Protein AF-A0A3A8EA52-F1 (afdb_monomer)

Sequence (307 aa):
MQVVQNHQDRAKGTGHSPPPKDKNAVDLAILAGQRIEIQFDDMATTSLNDSSNIVCKMDAQRQYFIGYPKIFWENGYEWQHIGNNWEFGLAIGRAKDNDTSILYRSTRLGDRHTRLELINKNNHQILYTQDLLIQPFRNGCFYLPSAYSSEIESAFSLLQNNELPYRQRAAQMQAQSSFAETLDTACQWKLIRPNEYLFEGKKIRIMTDKALRPRFLCSKHYAAVAFMSRIGFTKTGYMEIMILNRETLESVGCRREFDSELNVEQRQQYQKGEFHLERIQIKERSSETQCLPVQFYFSDGTMQQGD

Organism: NCBI:txid2419603

Foldseek 3Di:
DDDDDDPPDDDDDDPDDDPPDDPPQFPLLVCFQFAEAEAEAFAWDWDQDPVRDTDIWTDRAFDAQAFDFQWHDDPQWTWHFQADDSRFGKIWTDRDDPPGQWYWYWDDPDGFKIKTFIAGPVPRDTRDIDIWGWDDDDPHIHTPPNCVRVSVVVSSVSNCPPPDPLVVVLLVLLPPDDDWDKFQDFADWDDPGFQWTDHPNIIMGGNARHFQPWTWTDDPFKIKIWTDHPDPPPDDAWIWMFIAGSVPRHTHWSHSTDTDGDDPVLVVCSNVPNKDWRMKTFDDDPDSSHTTWMWTAMPVRDIDIDD

Nearest PDB structures (foldseek):
  8j1c-assembly1_B  TM=3.647E-01  e=5.268E+00  Pseudomonas veronii
  1zbu-assembly2_B  TM=2.317E-01  e=2.610E+00  Homo sapiens

Secondary structure (DSSP, 8-state):
------------S---PPPPPPTT---GGGGTT--EEEEE--EEEEEE-TTS-EEEEEETT--TTSPPPSEEEETTEEEEEESS-SSSSEEEEEE-----SEEEEEEE-SSSEEEEEEEETTT--EEEEEEEEEEEETTEEEEESTHHHHHHHHHHHHTTTTSPPHHHHHHHHHHS----EEE-EEP--EEEETTEEEETTEEEEE-SS--EEEEEEE-SSEEEEEEE----TT-TTEEEEEEEETTT-PBPSS-S-EEEE--HHHHHHHHHTSS-EEEEEEPPPSSTTS---EEEEETTS-EEEE-

Radius of gyration: 21.53 Å; Cα contacts (8 Å, |Δi|>4): 620; chains: 1; bounding box: 57×56×66 Å

Mean predicted aligned error: 11.93 Å

Solvent-accessible surface area (backbone atoms only — not comparable to full-atom values): 17525 Å² total; per-residue (Å²): 143,80,88,82,82,77,89,80,85,89,86,87,88,69,99,64,79,76,76,78,77,59,90,80,66,61,75,46,68,78,40,45,75,54,38,38,28,54,47,72,54,59,23,72,35,75,44,74,47,102,80,79,49,67,44,52,36,55,37,77,80,29,74,59,89,62,84,58,55,59,57,31,30,49,98,59,20,43,32,38,60,47,50,91,50,72,65,42,46,37,27,44,36,41,83,42,83,90,81,54,49,32,38,40,34,38,44,69,76,53,63,44,32,36,36,38,34,34,28,35,66,87,78,68,46,76,66,43,78,46,74,30,40,53,40,60,51,103,90,47,62,43,60,33,66,67,64,55,55,61,54,53,49,56,30,40,56,41,40,48,81,79,59,67,56,69,70,60,46,47,50,54,30,42,67,52,86,71,72,60,45,61,21,62,43,74,53,82,63,44,78,76,50,92,52,27,31,38,43,95,95,36,38,37,32,49,40,43,69,51,61,51,82,62,40,47,28,25,46,95,62,36,31,33,45,35,30,38,61,64,60,67,94,83,57,80,41,37,38,44,34,33,47,21,32,53,88,80,64,45,58,47,40,77,48,56,60,44,76,42,82,44,55,77,65,52,51,55,30,37,78,74,63,72,34,48,80,54,33,39,38,38,41,69,55,97,42,70,90,51,44,49,38,32,36,43,34,34,66,84,73,51,74,50,77,50,104

pLDDT: mean 72.78, std 18.56, range [23.84, 95.0]

Structure (mmCIF, N/CA/C/O backbone):
data_AF-A0A3A8EA52-F1
#
_entry.id   AF-A0A3A8EA52-F1
#
loop_
_atom_site.group_PDB
_atom_site.id
_atom_site.type_symbol
_atom_site.label_atom_id
_atom_site.label_alt_id
_atom_site.label_comp_id
_atom_site.label_asym_id
_atom_site.label_entity_id
_atom_site.label_seq_id
_atom_site.pdbx_PDB_ins_code
_atom_site.Cartn_x
_atom_site.Cartn_y
_atom_site.Cartn_z
_atom_site.occupancy
_atom_site.B_iso_or_equiv
_atom_site.auth_seq_id
_atom_site.auth_comp_id
_atom_site.auth_asym_id
_atom_site.auth_atom_id
_atom_site.pdbx_PDB_model_num
ATOM 1 N N . MET A 1 1 ? 16.513 12.548 42.777 1.00 31.75 1 MET A N 1
ATOM 2 C CA . MET A 1 1 ? 17.035 13.585 41.861 1.00 31.75 1 MET A CA 1
ATOM 3 C C . MET A 1 1 ? 16.543 13.233 40.468 1.00 31.75 1 MET A C 1
ATOM 5 O O . MET A 1 1 ? 17.102 12.356 39.829 1.00 31.75 1 MET A O 1
ATOM 9 N N . GLN A 1 2 ? 15.404 13.803 40.084 1.00 23.84 2 GLN A N 1
ATOM 10 C CA . GLN A 1 2 ? 14.683 13.524 38.842 1.00 23.84 2 GLN A CA 1
ATOM 11 C C . GLN A 1 2 ? 14.614 14.849 38.086 1.00 23.84 2 GLN A C 1
ATOM 13 O O . GLN A 1 2 ? 14.090 15.830 38.611 1.00 23.84 2 GLN A O 1
ATOM 18 N N . VAL A 1 3 ? 15.213 14.894 36.899 1.00 24.77 3 VAL A N 1
ATOM 19 C CA . VAL A 1 3 ? 15.168 16.059 36.016 1.00 24.77 3 VAL A CA 1
ATOM 20 C C . VAL A 1 3 ? 13.884 15.953 35.199 1.00 24.77 3 VAL A C 1
ATOM 22 O O . VAL A 1 3 ? 13.790 15.152 34.276 1.00 24.77 3 VAL A O 1
ATOM 25 N N . VAL A 1 4 ? 12.883 16.745 35.578 1.00 25.95 4 VAL A N 1
ATOM 26 C CA . VAL A 1 4 ? 11.712 17.046 34.751 1.00 25.95 4 VAL A CA 1
ATOM 27 C C . VAL A 1 4 ? 12.138 18.160 33.799 1.00 25.95 4 VAL A C 1
ATOM 29 O O . VAL A 1 4 ? 12.274 19.310 34.212 1.00 25.95 4 VAL A O 1
ATOM 32 N N . GLN A 1 5 ? 12.412 17.826 32.539 1.00 27.08 5 GLN A N 1
ATOM 33 C CA . GLN A 1 5 ? 12.627 18.831 31.500 1.00 27.08 5 GLN A CA 1
ATOM 34 C C . GLN A 1 5 ? 11.291 19.169 30.839 1.00 27.08 5 GLN A C 1
ATOM 36 O O . GLN A 1 5 ? 10.779 18.448 29.988 1.00 27.08 5 GLN A O 1
ATOM 41 N N . ASN A 1 6 ? 10.740 20.301 31.278 1.00 30.03 6 ASN A N 1
ATOM 42 C CA . ASN A 1 6 ? 9.706 21.053 30.586 1.00 30.03 6 ASN A CA 1
ATOM 43 C C . ASN A 1 6 ? 10.224 21.494 29.209 1.00 30.03 6 ASN A C 1
ATOM 45 O O . ASN A 1 6 ? 11.175 22.268 29.128 1.00 30.03 6 ASN A O 1
ATOM 49 N N . HIS A 1 7 ? 9.549 21.085 28.137 1.00 26.78 7 HIS A N 1
ATOM 50 C CA . HIS A 1 7 ? 9.596 21.789 26.856 1.00 26.78 7 HIS A CA 1
ATOM 51 C C . HIS A 1 7 ? 8.347 22.669 26.712 1.00 26.78 7 HIS A C 1
ATOM 53 O O . HIS A 1 7 ? 7.482 22.446 25.872 1.00 26.78 7 HIS A O 1
ATOM 59 N N . GLN A 1 8 ? 8.265 23.693 27.559 1.00 32.22 8 GLN A N 1
ATOM 60 C CA . GLN A 1 8 ? 7.612 24.953 27.220 1.00 32.22 8 GLN A CA 1
ATOM 61 C C . GLN A 1 8 ? 8.746 25.941 26.974 1.00 32.22 8 GLN A C 1
ATOM 63 O O . GLN A 1 8 ? 9.436 26.272 27.924 1.00 32.22 8 GLN A O 1
ATOM 68 N N . ASP A 1 9 ? 8.994 26.304 25.714 1.00 30.34 9 ASP A N 1
ATOM 69 C CA . ASP A 1 9 ? 9.494 27.629 25.311 1.00 30.34 9 ASP A CA 1
ATOM 70 C C . ASP A 1 9 ? 9.909 27.629 23.835 1.00 30.34 9 ASP A C 1
ATOM 72 O O . ASP A 1 9 ? 11.080 27.502 23.478 1.00 30.34 9 ASP A O 1
ATOM 76 N N . ARG A 1 10 ? 8.927 27.825 22.948 1.00 30.56 10 ARG A N 1
ATOM 77 C CA . ARG A 1 10 ? 9.145 28.554 21.687 1.00 30.56 10 ARG A CA 1
ATOM 78 C C . ARG A 1 10 ? 7.823 29.032 21.087 1.00 30.56 10 ARG A C 1
ATOM 80 O O . ARG A 1 10 ? 7.409 28.616 20.017 1.00 30.56 10 ARG A O 1
ATOM 87 N N . ALA A 1 11 ? 7.161 29.938 21.796 1.00 31.56 11 ALA A N 1
ATOM 88 C CA . ALA A 1 11 ? 6.088 30.752 21.232 1.00 31.56 11 ALA A CA 1
ATOM 89 C C . ALA A 1 11 ? 6.125 32.151 21.862 1.00 31.56 11 ALA A C 1
ATOM 91 O O . ALA A 1 11 ? 5.256 32.543 22.632 1.00 31.56 11 ALA A O 1
ATOM 92 N N . LYS A 1 12 ? 7.177 32.914 21.552 1.00 31.78 12 LYS A N 1
ATOM 93 C CA . LYS A 1 12 ? 7.160 34.374 21.685 1.00 31.78 12 LYS A CA 1
ATOM 94 C C . LYS A 1 12 ? 7.228 34.955 20.283 1.00 31.78 12 LYS A C 1
ATOM 96 O O . LYS A 1 12 ? 8.281 34.919 19.658 1.00 31.78 12 LYS A O 1
ATOM 101 N N . GLY A 1 13 ? 6.097 35.462 19.803 1.00 31.08 13 GLY A N 1
ATOM 102 C CA . GLY A 1 13 ? 6.040 36.203 18.546 1.00 31.08 13 GLY A CA 1
ATOM 103 C C . GLY A 1 13 ? 4.736 36.025 17.784 1.00 31.08 13 GLY A C 1
ATOM 104 O O . GLY A 1 13 ? 4.752 35.453 16.706 1.00 31.08 13 GLY A O 1
ATOM 105 N N . THR A 1 14 ? 3.625 36.472 18.371 1.00 31.53 14 THR A N 1
ATOM 106 C CA . THR A 1 14 ? 2.422 37.076 17.752 1.00 31.53 14 THR A CA 1
ATOM 107 C C . THR A 1 14 ? 1.272 36.908 18.742 1.00 31.53 14 THR A C 1
ATOM 109 O O . THR A 1 14 ? 0.994 35.810 19.209 1.00 31.53 14 THR A O 1
ATOM 112 N N . GLY A 1 15 ? 0.646 38.018 19.136 1.00 30.80 15 GLY A N 1
ATOM 113 C CA . GLY A 1 15 ? -0.411 38.074 20.150 1.00 30.80 15 GLY A CA 1
ATOM 114 C C . GLY A 1 15 ? -1.745 37.499 19.678 1.00 30.80 15 GLY A C 1
ATOM 115 O O . GLY A 1 15 ? -2.743 38.208 19.670 1.00 30.80 15 GLY A O 1
ATOM 116 N N . HIS A 1 16 ? -1.764 36.230 19.287 1.00 33.56 16 HIS A N 1
ATOM 117 C CA . HIS A 1 16 ? -2.989 35.458 19.143 1.00 33.56 16 HIS A CA 1
ATOM 118 C C . HIS A 1 16 ? -3.021 34.470 20.301 1.00 33.56 16 HIS A C 1
ATOM 120 O O . HIS A 1 16 ? -2.134 33.628 20.437 1.00 33.56 16 HIS A O 1
ATOM 126 N N . SER A 1 17 ? -4.023 34.614 21.170 1.00 29.47 17 SER A N 1
ATOM 127 C CA . SER A 1 17 ? -4.326 33.572 22.147 1.00 29.47 17 SER A CA 1
ATOM 128 C C . SER A 1 17 ? -4.461 32.252 21.383 1.00 29.47 17 SER A C 1
ATOM 130 O O . SER A 1 17 ? -5.122 32.254 20.339 1.00 29.47 17 SER A O 1
ATOM 132 N N . PRO A 1 18 ? -3.834 31.149 21.835 1.00 36.72 18 PRO A N 1
ATOM 133 C CA . PRO A 1 18 ? -4.077 29.857 21.214 1.00 36.72 18 PRO A CA 1
ATOM 134 C C . PRO A 1 18 ? -5.594 29.628 21.192 1.00 36.72 18 PRO A C 1
ATOM 136 O O . PRO A 1 18 ? -6.260 29.973 22.178 1.00 36.72 18 PRO A O 1
ATOM 139 N N . PRO A 1 19 ? -6.158 29.121 20.081 1.00 35.72 19 PRO A N 1
ATOM 140 C CA . PRO A 1 19 ? -7.583 28.841 20.024 1.00 35.72 19 PRO A CA 1
ATOM 141 C C . PRO A 1 19 ? -7.962 27.976 21.234 1.00 35.72 19 PRO A C 1
ATOM 143 O O . PRO A 1 19 ? -7.162 27.126 21.647 1.00 35.72 19 PRO A O 1
ATOM 146 N N . PRO A 1 20 ? -9.126 28.223 21.862 1.00 31.45 20 PRO A N 1
ATOM 147 C CA . PRO A 1 20 ? -9.543 27.464 23.031 1.00 31.45 20 PRO A CA 1
ATOM 148 C C . PRO A 1 20 ? -9.484 25.973 22.696 1.00 31.45 20 PRO A C 1
ATOM 150 O O . PRO A 1 20 ? -10.072 25.540 21.707 1.00 31.45 20 PRO A O 1
ATOM 153 N N . LYS A 1 21 ? -8.733 25.204 23.500 1.00 40.34 21 LYS A N 1
ATOM 154 C CA . LYS A 1 21 ? -8.696 23.742 23.387 1.00 40.34 21 LYS A CA 1
ATOM 155 C C . LYS A 1 21 ? -10.134 23.237 23.435 1.00 40.34 21 LYS A C 1
ATOM 157 O O . LYS A 1 21 ? -10.842 23.519 24.405 1.00 40.34 21 LYS A O 1
ATOM 162 N N . ASP A 1 22 ? -10.550 22.530 22.390 1.00 38.81 22 ASP A N 1
ATOM 163 C CA . ASP A 1 22 ? -11.851 21.881 22.358 1.00 38.81 22 ASP A CA 1
ATOM 164 C C . ASP A 1 22 ? -11.940 20.935 23.563 1.00 38.81 22 ASP A C 1
ATOM 166 O O . ASP A 1 22 ? -11.079 20.079 23.763 1.00 38.81 22 ASP A O 1
ATOM 170 N N . LYS A 1 23 ? -12.949 21.126 24.416 1.00 34.56 23 LYS A N 1
ATOM 171 C CA . LYS A 1 23 ? -13.146 20.308 25.623 1.00 34.56 23 LYS A CA 1
ATOM 172 C C . LYS A 1 23 ? -13.519 18.860 25.287 1.00 34.56 23 LYS A C 1
ATOM 174 O O . LYS A 1 23 ? -13.485 18.023 26.183 1.00 34.56 23 LYS A O 1
ATOM 179 N N . ASN A 1 24 ? -13.838 18.583 24.022 1.00 44.06 24 ASN A N 1
ATOM 180 C CA . ASN A 1 24 ? -14.082 17.247 23.491 1.00 44.06 24 ASN A CA 1
ATOM 181 C C . ASN A 1 24 ? -12.864 16.658 22.759 1.00 44.06 24 ASN A C 1
ATOM 183 O O . ASN A 1 24 ? -12.953 15.534 22.269 1.00 44.06 24 ASN A O 1
ATOM 187 N N . ALA A 1 25 ? -11.734 17.376 22.678 1.00 48.25 25 ALA A N 1
ATOM 188 C CA . ALA A 1 25 ? -10.507 16.829 22.112 1.00 48.25 25 ALA A CA 1
ATOM 189 C C . ALA A 1 25 ? -9.991 15.712 23.025 1.00 48.25 25 ALA A C 1
ATOM 191 O O . ALA A 1 25 ? -9.457 15.968 24.108 1.00 48.25 25 ALA A O 1
ATOM 192 N N . VAL A 1 26 ? -10.179 14.464 22.599 1.00 57.91 26 VAL A N 1
ATOM 193 C CA . VAL A 1 26 ? -9.629 13.317 23.315 1.00 57.91 26 VAL A CA 1
ATOM 194 C C . VAL A 1 26 ? -8.119 13.301 23.116 1.00 57.91 26 VAL A C 1
ATOM 196 O O . VAL A 1 26 ? -7.628 13.406 21.993 1.00 57.91 26 VAL A O 1
ATOM 199 N N . ASP A 1 27 ? -7.377 13.179 24.214 1.00 64.38 27 ASP A N 1
ATOM 200 C CA . ASP A 1 27 ? -5.932 13.001 24.158 1.00 64.38 27 ASP A CA 1
ATOM 201 C C . ASP A 1 27 ? -5.611 11.602 23.622 1.00 64.38 27 ASP A C 1
ATOM 203 O O . ASP A 1 27 ? -5.631 10.606 24.348 1.00 64.38 27 ASP A O 1
ATOM 207 N N . LEU A 1 28 ? -5.324 11.526 22.324 1.00 70.25 28 LEU A N 1
ATOM 208 C CA . LEU A 1 28 ? -4.982 10.278 21.649 1.00 70.25 28 LEU A CA 1
ATOM 209 C C . LEU A 1 28 ? -3.576 9.763 22.018 1.00 70.25 28 LEU A C 1
ATOM 211 O O . LEU A 1 28 ? -3.188 8.689 21.557 1.00 70.25 28 LEU A O 1
ATOM 215 N N . ALA A 1 29 ? -2.836 10.441 22.908 1.00 69.44 29 ALA A N 1
ATOM 216 C CA . ALA A 1 29 ? -1.603 9.905 23.492 1.00 69.44 29 ALA A CA 1
ATOM 217 C C . ALA A 1 29 ? -1.815 8.604 24.276 1.00 69.44 29 ALA A C 1
ATOM 219 O O . ALA A 1 29 ? -0.878 7.817 24.410 1.00 69.44 29 ALA A O 1
ATOM 220 N N . ILE A 1 30 ? -3.046 8.316 24.715 1.00 70.19 30 ILE A N 1
ATOM 221 C CA . ILE A 1 30 ? -3.416 7.019 25.307 1.00 70.19 30 ILE A CA 1
ATOM 222 C C . ILE A 1 30 ? -3.167 5.830 24.366 1.00 70.19 30 ILE A C 1
ATOM 224 O O . ILE A 1 30 ? -3.085 4.692 24.825 1.00 70.19 30 ILE A O 1
ATOM 228 N N . LEU A 1 31 ? -3.042 6.077 23.058 1.00 74.25 31 LEU A N 1
ATOM 229 C CA . LEU A 1 31 ? -2.723 5.044 22.080 1.00 74.25 31 LEU A CA 1
ATOM 230 C C . LEU A 1 31 ? -1.238 4.669 22.077 1.00 74.25 31 LEU A C 1
ATOM 232 O O . LEU A 1 31 ? -0.891 3.657 21.482 1.00 74.25 31 LEU A O 1
ATOM 236 N N . ALA A 1 32 ? -0.347 5.420 22.731 1.00 74.12 32 ALA A N 1
ATOM 237 C CA . ALA A 1 32 ? 1.083 5.121 22.717 1.00 74.12 32 ALA A CA 1
ATOM 238 C C . ALA A 1 32 ? 1.372 3.678 23.182 1.00 74.12 32 ALA A C 1
ATOM 240 O O . ALA A 1 32 ? 0.946 3.245 24.254 1.00 74.12 32 ALA A O 1
ATOM 241 N N . GLY A 1 33 ? 2.090 2.919 22.347 1.00 72.00 33 GLY A N 1
ATOM 242 C CA . GLY A 1 33 ? 2.432 1.515 22.603 1.00 72.00 33 GLY A CA 1
ATOM 243 C C . GLY A 1 33 ? 1.271 0.515 22.505 1.00 72.00 33 GLY A C 1
ATOM 244 O O . GLY A 1 33 ? 1.487 -0.673 22.744 1.00 72.00 33 GLY A O 1
ATOM 245 N N . GLN A 1 34 ? 0.061 0.957 22.151 1.00 82.62 34 GLN A N 1
ATOM 246 C CA . GLN A 1 34 ? -1.082 0.071 21.934 1.00 82.62 34 GLN A CA 1
ATOM 247 C C . GLN A 1 34 ? -0.985 -0.646 20.581 1.00 82.62 34 GLN A C 1
ATOM 249 O O . GLN A 1 34 ? -0.318 -0.189 19.652 1.00 82.62 34 GLN A O 1
ATOM 254 N N . ARG A 1 35 ? -1.679 -1.780 20.455 1.00 86.81 35 ARG A N 1
ATOM 255 C CA . ARG A 1 35 ? -1.791 -2.533 19.198 1.00 86.81 35 ARG A CA 1
ATOM 256 C C . ARG A 1 35 ? -3.202 -2.393 18.654 1.00 86.81 35 ARG A C 1
ATOM 258 O O . ARG A 1 35 ? -4.166 -2.633 19.382 1.00 86.81 35 ARG A O 1
ATOM 265 N N . ILE A 1 36 ? -3.302 -1.996 17.388 1.00 88.94 36 ILE A N 1
ATOM 266 C CA . ILE A 1 36 ? -4.566 -1.621 16.754 1.00 88.94 36 ILE A CA 1
ATOM 267 C C . ILE A 1 36 ? -5.013 -2.713 15.790 1.00 88.94 36 ILE A C 1
ATOM 269 O O . ILE A 1 36 ? -4.298 -3.046 14.848 1.00 88.94 36 ILE A O 1
ATOM 273 N N . GLU A 1 37 ? -6.211 -3.233 16.005 1.00 92.88 37 GLU A N 1
ATOM 274 C CA . GLU A 1 37 ? -6.967 -3.978 15.005 1.00 92.88 37 GLU A CA 1
ATOM 275 C C . GLU A 1 37 ? -7.826 -3.001 14.212 1.00 92.88 37 GLU A C 1
ATOM 277 O O . GLU A 1 37 ? -8.425 -2.098 14.793 1.00 92.88 37 GLU A O 1
ATOM 282 N N . ILE A 1 38 ? -7.887 -3.170 12.895 1.00 90.00 38 ILE A N 1
ATOM 283 C CA . ILE A 1 38 ? -8.785 -2.393 12.047 1.00 90.00 38 ILE A CA 1
ATOM 284 C C . ILE A 1 38 ? -9.982 -3.239 11.630 1.00 90.00 38 ILE A C 1
ATOM 286 O O . ILE A 1 38 ? -9.860 -4.423 11.313 1.00 90.00 38 ILE A O 1
ATOM 290 N N . GLN A 1 39 ? -11.141 -2.599 11.584 1.00 88.88 39 GLN A N 1
ATOM 291 C CA . GLN A 1 39 ? -12.358 -3.167 11.028 1.00 88.88 39 GLN A CA 1
ATOM 292 C C . GLN A 1 39 ? -13.042 -2.088 10.207 1.00 88.88 39 GLN A C 1
ATOM 294 O O . GLN A 1 39 ? -13.757 -1.245 10.746 1.00 88.88 39 GLN A O 1
ATOM 299 N N . PHE A 1 40 ? -12.788 -2.084 8.905 1.00 83.12 40 PHE A N 1
ATOM 300 C CA . PHE A 1 40 ? -13.383 -1.101 8.014 1.00 83.12 40 PHE A CA 1
ATOM 301 C C . PHE A 1 40 ? -14.496 -1.731 7.185 1.00 83.12 40 PHE A C 1
ATOM 303 O O . PHE A 1 40 ? -14.270 -2.741 6.517 1.00 83.12 40 PHE A O 1
ATOM 310 N N . ASP A 1 41 ? -15.676 -1.116 7.233 1.00 71.56 41 ASP A N 1
ATOM 311 C CA . ASP A 1 41 ? -16.761 -1.372 6.284 1.00 71.56 41 ASP A CA 1
ATOM 312 C C . ASP A 1 41 ? -16.393 -0.859 4.874 1.00 71.56 41 ASP A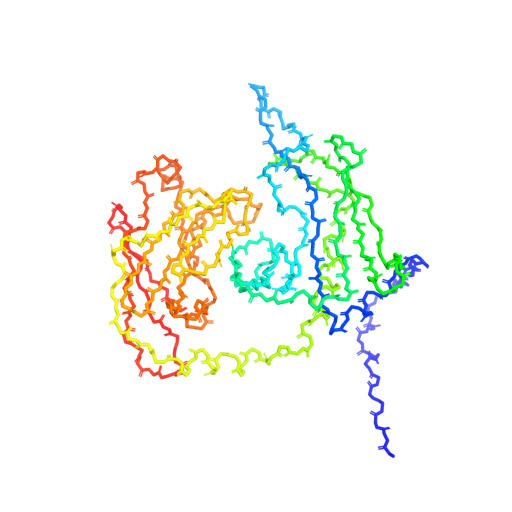 C 1
ATOM 314 O O . ASP A 1 41 ? -15.388 -0.172 4.687 1.00 71.56 41 ASP A O 1
ATOM 318 N N . ASP A 1 42 ? -17.235 -1.172 3.881 1.00 57.06 42 ASP A N 1
ATOM 319 C CA . ASP A 1 42 ? -17.243 -0.616 2.516 1.00 57.06 42 ASP A CA 1
ATOM 320 C C . ASP A 1 42 ? -16.990 0.911 2.485 1.00 57.06 42 ASP A C 1
ATOM 322 O O . ASP A 1 42 ? -17.560 1.627 3.307 1.00 57.06 42 ASP A O 1
ATOM 326 N N . MET A 1 43 ? -16.204 1.452 1.532 1.00 56.50 43 MET A N 1
ATOM 327 C CA . MET A 1 43 ? -15.789 2.878 1.540 1.00 56.50 43 MET A CA 1
ATOM 328 C C . MET A 1 43 ? -16.093 3.656 0.252 1.00 56.50 43 MET A C 1
ATOM 330 O O . MET A 1 43 ? -16.580 3.125 -0.733 1.00 56.50 43 MET A O 1
ATOM 334 N N . ALA A 1 44 ? -15.812 4.963 0.252 1.00 47.03 44 ALA A N 1
ATOM 335 C CA . ALA A 1 44 ? -16.064 5.882 -0.857 1.00 47.03 44 ALA A CA 1
ATOM 336 C C . ALA A 1 44 ? -15.534 5.377 -2.208 1.00 47.03 44 ALA A C 1
ATOM 338 O O . ALA A 1 44 ? -14.360 5.034 -2.353 1.00 47.03 44 ALA A O 1
ATOM 339 N N . THR A 1 45 ? -16.354 5.488 -3.243 1.00 48.53 45 THR A N 1
ATOM 340 C CA . THR A 1 45 ? -15.950 5.385 -4.637 1.00 48.53 45 THR A CA 1
ATOM 341 C C . THR A 1 45 ? -16.310 6.632 -5.417 1.00 48.53 45 THR A C 1
ATOM 343 O O . THR A 1 45 ? -17.296 7.336 -5.183 1.00 48.53 45 THR A O 1
ATOM 346 N N . THR A 1 46 ? -15.436 6.912 -6.372 1.00 46.59 46 THR A N 1
ATOM 347 C CA . THR A 1 46 ? -15.625 7.956 -7.362 1.00 46.59 46 THR A CA 1
ATOM 348 C C . THR A 1 46 ? -16.109 7.300 -8.643 1.00 46.59 46 THR A C 1
ATOM 350 O O . THR A 1 46 ? -15.394 6.466 -9.218 1.00 46.59 46 THR A O 1
ATOM 353 N N . SER A 1 47 ? -17.300 7.703 -9.081 1.00 47.88 47 SER A N 1
ATOM 354 C CA . SER A 1 47 ? -17.820 7.439 -10.422 1.00 47.88 47 SER A CA 1
ATOM 355 C C . SER A 1 47 ? -17.909 8.763 -11.182 1.00 47.88 47 SER A C 1
ATOM 357 O O . SER A 1 47 ? -18.309 9.787 -10.624 1.00 47.88 47 SER A O 1
ATOM 359 N N . LEU A 1 48 ? -17.463 8.753 -12.437 1.00 44.41 48 LEU A N 1
ATOM 360 C CA . LEU A 1 48 ? -17.697 9.846 -13.375 1.00 44.41 48 LEU A CA 1
ATOM 361 C C . LEU A 1 48 ? -18.995 9.509 -14.102 1.00 44.41 48 LEU A C 1
ATOM 363 O O . LEU A 1 48 ? -19.085 8.436 -14.693 1.00 44.41 48 LEU A O 1
ATOM 367 N N . ASN A 1 49 ? -19.989 10.392 -14.041 1.00 42.44 49 ASN A N 1
ATOM 368 C CA . ASN A 1 49 ? -21.127 10.282 -14.949 1.00 42.44 49 ASN A CA 1
ATOM 369 C C . ASN A 1 49 ? -20.727 10.807 -16.334 1.00 42.44 49 ASN A C 1
ATOM 371 O O . ASN A 1 49 ? -19.838 11.657 -16.442 1.00 42.44 49 ASN A O 1
ATOM 375 N N . ASP A 1 50 ? -21.449 10.367 -17.368 1.00 41.53 50 ASP A N 1
ATOM 376 C CA . ASP A 1 50 ? -21.277 10.746 -18.785 1.00 41.53 50 ASP A CA 1
ATOM 377 C C . ASP A 1 50 ? -21.275 12.269 -19.050 1.00 41.53 50 ASP A C 1
ATOM 379 O O . ASP A 1 50 ? -20.943 12.723 -20.140 1.00 41.53 50 ASP A O 1
ATOM 383 N N . SER A 1 51 ? -21.616 13.080 -18.046 1.00 47.16 51 SER A N 1
ATOM 384 C CA . SER A 1 51 ? -21.691 14.541 -18.076 1.00 47.16 51 SER A CA 1
ATOM 385 C C . SER A 1 51 ? -20.523 15.276 -17.392 1.00 47.16 51 SER A C 1
ATOM 387 O O . SER A 1 51 ? -20.624 16.477 -17.155 1.00 47.16 51 SER A O 1
ATOM 389 N N . SER A 1 52 ? -19.391 14.619 -17.106 1.00 54.06 52 SER A N 1
ATOM 390 C CA . SER A 1 52 ? -18.188 15.221 -16.470 1.00 54.06 52 SER A CA 1
ATOM 391 C C . SER A 1 52 ? -18.343 15.624 -14.993 1.00 54.06 52 SER A C 1
ATOM 393 O O . SER A 1 52 ? -17.406 16.155 -14.399 1.00 54.06 52 SER A O 1
ATOM 395 N N . ASN A 1 53 ? -19.499 15.365 -14.374 1.00 58.56 53 ASN A N 1
ATOM 396 C CA . ASN A 1 53 ? -19.734 15.651 -12.959 1.00 58.56 53 ASN A CA 1
ATOM 397 C C . ASN A 1 53 ? -19.286 14.475 -12.079 1.00 58.56 53 ASN A C 1
ATOM 399 O O . ASN A 1 53 ? -19.659 13.322 -12.313 1.00 58.56 53 ASN A O 1
ATOM 403 N N . ILE A 1 54 ? -18.502 14.781 -11.043 1.00 60.72 54 ILE A N 1
ATOM 404 C CA . ILE A 1 54 ? -18.013 13.802 -10.069 1.00 60.72 54 ILE A CA 1
ATOM 405 C C . ILE A 1 54 ? -19.149 13.430 -9.117 1.00 60.72 54 ILE A C 1
ATOM 407 O O . ILE A 1 54 ? -19.668 14.283 -8.394 1.00 60.72 54 ILE A O 1
ATOM 411 N N . VAL A 1 55 ? -19.509 12.146 -9.085 1.00 67.56 55 VAL A N 1
ATOM 412 C CA . VAL A 1 55 ? -20.493 11.607 -8.143 1.00 67.56 55 VAL A CA 1
ATOM 413 C C . VAL A 1 55 ? -19.777 10.746 -7.112 1.00 67.56 55 VAL A C 1
ATOM 415 O O . VAL A 1 55 ? -19.097 9.771 -7.446 1.00 67.56 55 VAL A O 1
ATOM 418 N N . CYS A 1 56 ? -19.966 11.111 -5.846 1.00 69.44 56 CYS A N 1
ATOM 419 C CA . CYS A 1 56 ? -19.394 10.412 -4.706 1.00 69.44 56 CYS A CA 1
ATOM 420 C C . CYS A 1 56 ? -20.430 9.533 -4.021 1.00 69.44 56 CYS A C 1
ATOM 422 O O . CYS A 1 56 ? -21.443 10.041 -3.532 1.00 69.44 56 CYS A O 1
ATOM 424 N N . LYS A 1 57 ? -20.156 8.230 -3.978 1.00 67.31 57 LYS A N 1
ATOM 425 C CA . LYS A 1 57 ? -20.969 7.218 -3.292 1.00 67.31 57 LYS A CA 1
ATOM 426 C C . LYS A 1 57 ? -20.059 6.177 -2.663 1.00 67.31 57 LYS A C 1
ATOM 428 O O . LYS A 1 57 ? -19.001 5.912 -3.206 1.00 67.31 57 LYS A O 1
ATOM 433 N N . MET A 1 58 ? -20.462 5.559 -1.565 1.00 60.12 58 MET A N 1
ATOM 434 C CA . MET A 1 58 ? -19.758 4.398 -1.005 1.00 60.12 58 MET A CA 1
ATOM 435 C C . MET A 1 58 ? -19.896 3.172 -1.935 1.00 60.12 58 MET A C 1
ATOM 437 O O . MET A 1 58 ? -21.006 2.886 -2.379 1.00 60.12 58 MET A O 1
ATOM 441 N N . ASP A 1 59 ? -18.807 2.454 -2.233 1.00 58.72 59 ASP A N 1
ATOM 442 C CA . ASP A 1 59 ? -18.812 1.108 -2.842 1.00 58.72 59 ASP A CA 1
ATOM 443 C C . ASP A 1 59 ? -17.795 0.177 -2.156 1.00 58.72 59 ASP A C 1
ATOM 445 O O . ASP A 1 59 ? -16.696 0.562 -1.759 1.00 58.72 59 ASP A O 1
ATOM 449 N N . ALA A 1 60 ? -18.222 -1.074 -2.007 1.00 45.25 60 ALA A N 1
ATOM 450 C CA . ALA A 1 60 ? -17.607 -2.142 -1.235 1.00 45.25 60 ALA A CA 1
ATOM 451 C C . ALA A 1 60 ? -16.156 -2.504 -1.574 1.00 45.25 60 ALA A C 1
ATOM 453 O O . ALA A 1 60 ? -15.533 -3.287 -0.860 1.00 45.25 60 ALA A O 1
ATOM 454 N N . GLN A 1 61 ? -15.593 -1.972 -2.660 1.00 44.56 61 GLN A N 1
ATOM 455 C CA . GLN A 1 61 ? -14.304 -2.438 -3.176 1.00 44.56 61 GLN A CA 1
ATOM 456 C C . GLN A 1 61 ? -13.139 -1.447 -3.060 1.00 44.56 61 GLN A C 1
ATOM 458 O O . GLN A 1 61 ? -12.057 -1.741 -3.571 1.00 44.56 61 GLN A O 1
ATOM 463 N N . ARG A 1 62 ? -13.302 -0.286 -2.411 1.00 49.91 62 ARG A N 1
ATOM 464 C CA . ARG A 1 62 ? -12.206 0.696 -2.235 1.00 49.91 62 ARG A CA 1
ATOM 465 C C . ARG A 1 62 ? -11.980 0.992 -0.757 1.00 49.91 62 ARG A C 1
ATOM 467 O O . ARG A 1 62 ? -12.936 0.973 -0.003 1.00 49.91 62 ARG A O 1
ATOM 474 N N . GLN A 1 63 ? -10.730 1.222 -0.335 1.00 50.66 63 GLN A N 1
ATOM 475 C CA . GLN A 1 63 ? -10.364 1.221 1.097 1.00 50.66 63 GLN A CA 1
ATOM 476 C C . GLN A 1 63 ? -9.624 2.475 1.620 1.00 50.66 63 GLN A C 1
ATOM 478 O O . GLN A 1 63 ? -9.385 2.570 2.816 1.00 50.66 63 GLN A O 1
ATOM 483 N N . TYR A 1 64 ? -9.270 3.469 0.797 1.00 53.12 64 TYR A N 1
ATOM 484 C CA . TYR A 1 64 ? -8.049 4.255 1.092 1.00 53.12 64 TYR A CA 1
ATOM 485 C C . TYR A 1 64 ? -8.222 5.729 1.469 1.00 53.12 64 TYR A C 1
ATOM 487 O O . TYR A 1 64 ? -7.249 6.468 1.471 1.00 53.12 64 TYR A O 1
ATOM 495 N N . PHE A 1 65 ? -9.427 6.170 1.830 1.00 60.62 65 PHE A N 1
ATOM 496 C CA . PHE A 1 65 ? -9.599 7.534 2.346 1.00 60.62 65 PHE A CA 1
ATOM 497 C C . PHE A 1 65 ? -9.551 7.620 3.872 1.00 60.62 65 PHE A C 1
ATOM 499 O O . PHE A 1 65 ? -9.552 8.714 4.405 1.00 60.62 65 PHE A O 1
ATOM 506 N N . ILE A 1 66 ? -9.512 6.514 4.610 1.00 71.69 66 ILE A N 1
ATOM 507 C CA . ILE A 1 66 ? -9.389 6.552 6.074 1.00 71.69 66 ILE A CA 1
ATOM 508 C C . ILE A 1 66 ? -7.967 6.118 6.417 1.00 71.69 66 ILE A C 1
ATOM 510 O O . ILE A 1 66 ? -7.522 5.070 5.957 1.00 71.69 66 ILE A O 1
ATOM 514 N N . GLY A 1 67 ? -7.237 6.961 7.154 1.00 73.00 67 GLY A N 1
ATOM 515 C CA . GLY A 1 67 ? -5.819 6.738 7.428 1.00 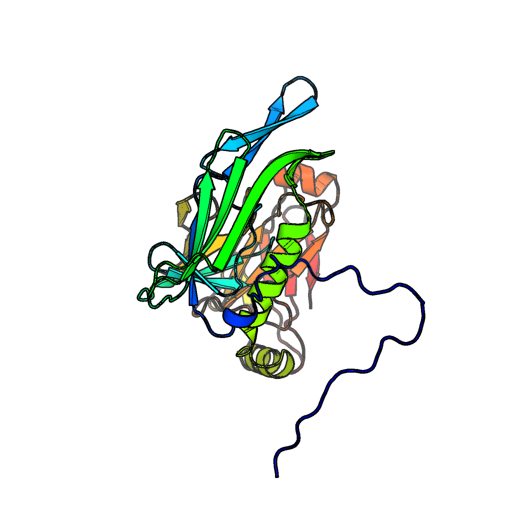73.00 67 GLY A CA 1
ATOM 516 C C . GLY A 1 67 ? -5.572 5.426 8.162 1.00 73.00 67 GLY A C 1
ATOM 517 O O . GLY A 1 67 ? -6.358 5.048 9.025 1.00 73.00 67 GLY A O 1
ATOM 518 N N . TYR A 1 68 ? -4.488 4.736 7.814 1.00 80.00 68 TYR A N 1
ATOM 519 C CA . TYR A 1 68 ? -4.085 3.477 8.437 1.00 80.00 68 TYR A CA 1
ATOM 520 C C . TYR A 1 68 ? -2.954 3.707 9.452 1.00 80.00 68 TYR A C 1
ATOM 522 O O . TYR A 1 68 ? -2.053 4.512 9.193 1.00 80.00 68 TYR A O 1
ATOM 530 N N . PRO A 1 69 ? -2.937 2.981 10.586 1.00 81.50 69 PRO A N 1
ATOM 531 C CA . PRO A 1 69 ? -1.763 2.935 11.447 1.00 81.50 69 PRO A CA 1
ATOM 532 C C . PRO A 1 69 ? -0.559 2.344 10.706 1.00 81.50 69 PRO A C 1
ATOM 534 O O . PRO A 1 69 ? -0.704 1.500 9.826 1.00 81.50 69 PRO A O 1
ATOM 537 N N . LYS A 1 70 ? 0.664 2.706 11.112 1.00 79.06 70 LYS A N 1
ATOM 538 C CA . LYS A 1 70 ? 1.892 2.146 10.514 1.00 79.06 70 LYS A CA 1
ATOM 539 C C . LYS A 1 70 ? 1.970 0.618 10.642 1.00 79.06 70 LYS A C 1
ATOM 541 O O . LYS A 1 70 ? 2.472 -0.045 9.732 1.00 79.06 70 LYS A O 1
ATOM 546 N N . ILE A 1 71 ? 1.493 0.093 11.771 1.00 83.06 71 ILE A N 1
ATOM 547 C CA . ILE A 1 71 ? 1.345 -1.333 12.061 1.00 83.06 71 ILE A CA 1
ATOM 548 C C . ILE A 1 71 ? -0.083 -1.560 12.545 1.00 83.06 71 ILE A C 1
ATOM 550 O O . ILE A 1 71 ? -0.526 -0.876 13.469 1.00 83.06 71 ILE A O 1
ATOM 554 N N . PHE A 1 72 ? -0.792 -2.505 11.939 1.00 87.69 72 PHE A N 1
ATOM 555 C CA . PHE A 1 72 ? -2.183 -2.800 12.274 1.00 87.69 72 PHE A CA 1
ATOM 556 C C . PHE A 1 72 ? -2.511 -4.280 12.083 1.00 87.69 72 PHE A C 1
ATOM 558 O O . PHE A 1 72 ? -1.854 -4.973 11.315 1.00 87.69 72 PHE A O 1
ATOM 565 N N . TRP A 1 73 ? -3.555 -4.764 12.747 1.00 91.19 73 TRP A N 1
ATOM 566 C CA . TRP A 1 73 ? -4.067 -6.119 12.571 1.00 91.19 73 TRP A CA 1
ATOM 567 C C . TRP A 1 73 ? -5.332 -6.111 11.735 1.00 91.19 73 TRP A C 1
ATOM 569 O O . TRP A 1 73 ? -6.227 -5.302 11.959 1.00 91.19 73 TRP A O 1
ATOM 579 N N . GLU A 1 74 ? -5.422 -7.043 10.795 1.00 89.50 74 GLU A N 1
ATOM 580 C CA . GLU A 1 74 ? -6.636 -7.268 10.019 1.00 89.50 74 GLU A CA 1
ATOM 581 C C . GLU A 1 74 ? -6.664 -8.721 9.530 1.00 89.50 74 GLU A C 1
ATOM 583 O O . GLU A 1 74 ? -5.691 -9.203 8.939 1.00 89.50 74 GLU A O 1
ATOM 588 N N . ASN A 1 75 ? -7.789 -9.413 9.742 1.00 86.06 75 ASN A N 1
ATOM 589 C CA . ASN A 1 75 ? -8.050 -10.756 9.208 1.00 86.06 75 ASN A CA 1
ATOM 590 C C . ASN A 1 75 ? -6.968 -11.807 9.549 1.00 86.06 75 ASN A C 1
ATOM 592 O O . ASN A 1 75 ? -6.620 -12.633 8.705 1.00 86.06 75 ASN A O 1
ATOM 596 N N . GLY A 1 76 ? -6.419 -11.771 10.771 1.00 87.81 76 GLY A N 1
ATOM 597 C CA . GLY A 1 76 ? -5.401 -12.726 11.247 1.00 87.81 76 GLY A CA 1
ATOM 598 C C . GLY A 1 76 ? -3.960 -12.421 10.814 1.00 87.81 76 GLY A C 1
ATOM 599 O O . GLY A 1 76 ? -3.075 -13.263 10.965 1.00 87.81 76 GLY A O 1
ATOM 600 N N . TYR A 1 77 ? -3.714 -11.229 10.264 1.00 89.44 77 TYR A N 1
ATOM 601 C CA . TYR A 1 77 ? -2.384 -10.772 9.870 1.00 89.44 77 TYR A CA 1
ATOM 602 C C . TYR A 1 77 ? -2.036 -9.461 10.577 1.00 89.44 77 TYR A C 1
ATOM 604 O O . TYR A 1 77 ? -2.866 -8.555 10.646 1.00 89.44 77 TYR A O 1
ATOM 612 N N . GLU A 1 78 ? -0.793 -9.355 11.048 1.00 89.25 78 GLU A N 1
ATOM 613 C CA . GLU A 1 78 ? -0.149 -8.083 11.375 1.00 89.25 78 GLU A CA 1
ATOM 614 C C . GLU A 1 78 ? 0.406 -7.497 10.075 1.00 89.25 78 GLU A C 1
ATOM 616 O O . GLU A 1 78 ? 1.242 -8.104 9.400 1.00 89.25 78 GLU A O 1
ATOM 621 N N . TRP A 1 79 ? -0.093 -6.327 9.710 1.00 88.31 79 TRP A N 1
ATOM 622 C CA . TRP A 1 79 ? 0.287 -5.579 8.530 1.00 88.31 79 TRP A CA 1
ATOM 623 C C . TRP A 1 79 ? 1.220 -4.447 8.917 1.00 88.31 79 TRP A C 1
ATOM 625 O O . TRP A 1 79 ? 0.934 -3.685 9.837 1.00 88.31 79 TRP A O 1
ATOM 635 N N . GLN A 1 80 ? 2.317 -4.308 8.183 1.00 84.12 80 GLN A N 1
ATOM 636 C CA . GLN A 1 80 ? 3.285 -3.236 8.370 1.00 84.12 80 GLN A CA 1
ATOM 637 C C . GLN A 1 80 ? 3.427 -2.440 7.076 1.00 84.12 80 GLN A C 1
ATOM 639 O O . GLN A 1 80 ? 3.819 -2.993 6.048 1.00 84.12 80 GLN A O 1
ATOM 644 N N . HIS A 1 81 ? 3.159 -1.135 7.132 1.00 81.00 81 HIS A N 1
ATOM 645 C CA . HIS A 1 81 ? 3.397 -0.237 6.004 1.00 81.00 81 HIS A CA 1
ATOM 646 C C . HIS A 1 81 ? 4.898 -0.123 5.695 1.00 81.00 81 HIS A C 1
ATOM 648 O O . HIS A 1 81 ? 5.720 0.180 6.564 1.00 81.00 81 HIS A O 1
ATOM 654 N N . ILE A 1 82 ? 5.242 -0.231 4.423 1.00 73.75 82 ILE A N 1
ATOM 655 C CA . ILE A 1 82 ? 6.533 0.067 3.815 1.00 73.75 82 ILE A CA 1
ATOM 656 C C . ILE A 1 82 ? 6.332 1.311 2.943 1.00 73.75 82 ILE A C 1
ATOM 658 O O . ILE A 1 82 ? 5.415 1.366 2.132 1.00 73.75 82 ILE A O 1
ATOM 662 N N . GLY A 1 83 ? 7.147 2.339 3.184 1.00 62.94 83 GLY A N 1
ATOM 663 C CA . GLY A 1 83 ? 6.979 3.676 2.603 1.00 62.94 83 GLY A CA 1
ATOM 664 C C . GLY A 1 83 ? 6.860 4.774 3.663 1.00 62.94 83 GLY A C 1
ATOM 665 O O . GLY A 1 83 ? 6.766 4.492 4.868 1.00 62.94 83 GLY A O 1
ATOM 666 N N . ASN A 1 84 ? 6.935 6.028 3.220 1.00 52.31 84 ASN A N 1
ATOM 667 C CA . ASN A 1 84 ? 6.825 7.209 4.088 1.00 52.31 84 ASN A CA 1
ATOM 668 C C . ASN A 1 84 ? 5.429 7.837 4.066 1.00 52.31 84 ASN A C 1
ATOM 670 O O . ASN A 1 84 ? 5.080 8.540 5.009 1.00 52.31 84 ASN A O 1
ATOM 674 N N . ASN A 1 85 ? 4.629 7.534 3.046 1.00 52.97 85 ASN A N 1
ATOM 675 C CA . ASN A 1 85 ? 3.248 7.971 2.979 1.00 52.97 85 ASN A CA 1
ATOM 676 C C . ASN A 1 85 ? 2.355 6.874 3.570 1.00 52.97 85 ASN A C 1
ATOM 678 O O . ASN A 1 85 ? 2.521 5.687 3.308 1.00 52.97 85 ASN A O 1
ATOM 682 N N . TRP A 1 86 ? 1.450 7.257 4.458 1.00 53.22 86 TRP A N 1
ATOM 683 C CA . TRP A 1 86 ? 0.462 6.348 5.046 1.00 53.22 86 TRP A CA 1
ATOM 684 C C . TRP A 1 86 ? -0.755 6.182 4.117 1.00 53.22 86 TRP A C 1
ATOM 686 O O . TRP A 1 86 ? -1.451 5.172 4.196 1.00 53.22 86 TRP A O 1
ATOM 696 N N . GLU A 1 87 ? -0.950 7.135 3.197 1.00 53.03 87 GLU A N 1
ATOM 697 C CA . GLU A 1 87 ? -1.958 7.119 2.127 1.00 53.03 87 GLU A CA 1
ATOM 698 C C . GLU A 1 87 ? -1.545 6.299 0.898 1.00 53.03 87 GLU A C 1
ATOM 700 O O . GLU A 1 87 ? -2.415 5.859 0.153 1.00 53.03 87 GLU A O 1
ATOM 705 N N . PHE A 1 88 ? -0.238 6.116 0.672 1.00 60.78 88 PHE A N 1
ATOM 706 C CA . PHE A 1 88 ? 0.322 5.526 -0.548 1.00 60.78 88 PHE A CA 1
ATOM 707 C C . PHE A 1 88 ? 1.503 4.627 -0.205 1.00 60.78 88 PHE A C 1
ATOM 709 O O . PHE A 1 88 ? 2.320 4.969 0.648 1.00 60.78 88 PHE A O 1
ATOM 716 N N . GLY A 1 89 ? 1.591 3.472 -0.853 1.00 73.50 89 GLY A N 1
ATOM 717 C CA . GLY A 1 89 ? 2.717 2.563 -0.693 1.00 73.50 89 GLY A CA 1
ATOM 718 C C . GLY A 1 89 ? 2.277 1.114 -0.575 1.00 73.50 89 GLY A C 1
ATOM 719 O O . GLY A 1 89 ? 1.310 0.681 -1.201 1.00 73.50 89 GLY A O 1
ATOM 720 N N . LEU A 1 90 ? 2.991 0.338 0.231 1.00 81.00 90 LEU A N 1
ATOM 721 C CA . LEU A 1 90 ? 2.822 -1.108 0.324 1.00 81.00 90 LEU A CA 1
ATOM 722 C C . LEU A 1 90 ? 2.697 -1.517 1.787 1.00 81.00 90 LEU A C 1
ATOM 724 O O . LEU A 1 90 ? 3.321 -0.917 2.650 1.00 81.00 90 LEU A O 1
ATOM 728 N N . ALA A 1 91 ? 1.917 -2.541 2.094 1.00 86.06 91 ALA A N 1
ATOM 729 C CA . ALA A 1 91 ? 1.864 -3.147 3.414 1.00 86.06 91 ALA A CA 1
ATOM 730 C C . ALA A 1 91 ? 2.180 -4.637 3.315 1.00 86.06 91 ALA A C 1
ATOM 732 O O . ALA A 1 91 ? 1.655 -5.334 2.445 1.00 86.06 91 ALA A O 1
ATOM 733 N N . ILE A 1 92 ? 3.026 -5.130 4.216 1.00 87.25 92 ILE A N 1
ATOM 734 C CA . ILE A 1 92 ? 3.376 -6.551 4.317 1.00 87.25 92 ILE A CA 1
ATOM 735 C C . ILE A 1 92 ? 2.575 -7.177 5.442 1.00 87.25 92 ILE A C 1
ATOM 737 O O . ILE A 1 92 ? 2.654 -6.709 6.574 1.00 87.25 92 ILE A O 1
ATOM 741 N N . GLY A 1 93 ? 1.838 -8.238 5.130 1.00 89.00 93 GLY A N 1
ATOM 742 C CA . GLY A 1 93 ? 1.070 -9.020 6.088 1.00 89.00 93 GLY A CA 1
ATOM 743 C C . GLY A 1 93 ? 1.839 -10.256 6.540 1.00 89.00 93 GLY A C 1
ATOM 744 O O . GLY A 1 93 ? 2.206 -11.104 5.718 1.00 89.00 93 GLY A O 1
ATOM 745 N N . ARG A 1 94 ? 2.027 -10.394 7.853 1.00 86.19 94 ARG A N 1
ATOM 746 C CA . ARG A 1 94 ? 2.575 -11.592 8.505 1.00 86.19 94 ARG A CA 1
ATOM 747 C C . ARG A 1 94 ? 1.493 -12.225 9.371 1.00 86.19 94 ARG A C 1
ATOM 749 O O . ARG A 1 94 ? 0.834 -11.527 10.136 1.00 86.19 94 ARG A O 1
ATOM 756 N N . ALA A 1 95 ? 1.283 -13.531 9.222 1.00 87.44 95 ALA A N 1
ATOM 757 C CA . ALA A 1 95 ? 0.318 -14.246 10.052 1.00 87.44 95 ALA A CA 1
ATOM 758 C C . ALA A 1 95 ? 0.743 -14.132 11.521 1.00 87.44 95 ALA A C 1
ATOM 760 O O . ALA A 1 95 ? 1.910 -14.368 11.843 1.00 87.44 95 ALA A O 1
ATOM 761 N N . LYS A 1 96 ? -0.181 -13.718 12.388 1.00 83.75 96 LYS A N 1
ATOM 762 C CA . LYS A 1 96 ? 0.102 -13.470 13.803 1.00 83.75 96 LYS A CA 1
ATOM 763 C C . LYS A 1 96 ? -1.181 -13.557 14.611 1.00 83.75 96 LYS A C 1
ATOM 765 O O . LYS A 1 96 ? -2.226 -13.091 14.156 1.00 83.75 96 LYS A O 1
ATOM 770 N N . ASP A 1 97 ? -1.079 -14.097 15.819 1.00 85.69 97 ASP A N 1
ATOM 771 C CA . ASP A 1 97 ? -2.201 -14.117 16.749 1.00 85.69 97 ASP A CA 1
ATOM 772 C C . ASP A 1 97 ? -2.667 -12.688 17.062 1.00 85.69 97 ASP A C 1
ATOM 774 O O . ASP A 1 97 ? -1.872 -11.739 17.138 1.00 85.69 97 ASP A O 1
ATOM 778 N N . ASN A 1 98 ? -3.983 -12.525 17.193 1.00 80.75 98 ASN A N 1
ATOM 779 C CA . ASN A 1 98 ? -4.595 -11.232 17.463 1.00 80.75 98 ASN A CA 1
ATOM 780 C C . ASN A 1 98 ? -4.429 -10.875 18.949 1.00 80.75 98 ASN A C 1
ATOM 782 O O . ASN A 1 98 ? -5.246 -11.260 19.779 1.00 80.75 98 ASN A O 1
ATOM 786 N N . ASP A 1 99 ? -3.375 -10.124 19.262 1.00 84.94 99 ASP A N 1
ATOM 787 C CA . ASP A 1 99 ? -3.097 -9.554 20.587 1.00 84.94 99 ASP A CA 1
ATOM 788 C C . ASP A 1 99 ? -3.201 -8.021 20.522 1.00 84.94 99 ASP A C 1
ATOM 790 O O . ASP A 1 99 ? -2.223 -7.292 20.705 1.00 84.94 99 ASP A O 1
ATOM 794 N N . THR A 1 100 ? -4.380 -7.536 20.120 1.00 89.56 100 THR A N 1
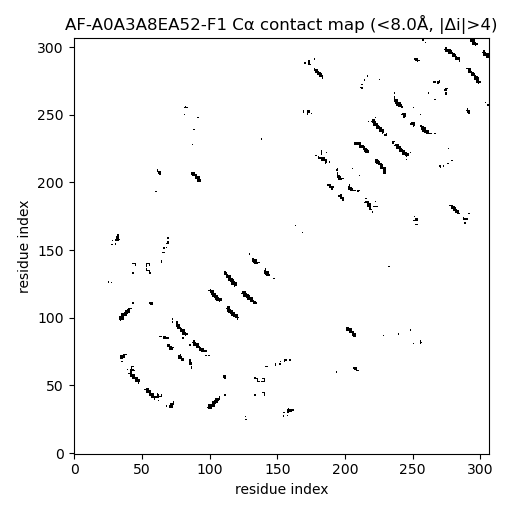ATOM 795 C CA . THR A 1 100 ? -4.691 -6.105 19.991 1.00 89.56 100 THR A CA 1
ATOM 796 C C . THR A 1 100 ? -5.560 -5.603 21.134 1.00 89.56 100 THR A C 1
ATOM 798 O O . THR A 1 100 ? -6.476 -6.286 21.595 1.00 89.56 100 THR A O 1
ATOM 801 N N . SER A 1 101 ? -5.300 -4.370 21.562 1.00 90.12 101 SER A N 1
ATOM 802 C CA . SER A 1 101 ? -5.991 -3.709 22.673 1.00 90.12 101 SER A CA 1
ATOM 803 C C . SER A 1 101 ? -6.995 -2.653 22.208 1.00 90.12 101 SER A C 1
ATOM 805 O O . SER A 1 101 ? -7.935 -2.332 22.938 1.00 90.12 101 SER A O 1
ATOM 807 N N . ILE A 1 102 ? -6.826 -2.134 20.990 1.00 91.62 102 ILE A N 1
ATOM 808 C CA . ILE A 1 102 ? -7.670 -1.094 20.401 1.00 91.62 102 ILE A CA 1
ATOM 809 C C . ILE A 1 102 ? -8.281 -1.613 19.103 1.00 91.62 102 ILE A C 1
ATOM 811 O O . ILE A 1 102 ? -7.581 -2.186 18.272 1.00 91.62 102 ILE A O 1
ATOM 815 N N . LEU A 1 103 ? -9.575 -1.378 18.918 1.00 92.56 103 LEU A N 1
ATOM 816 C CA . LEU A 1 103 ? -10.275 -1.551 17.654 1.00 92.56 103 LEU A CA 1
ATOM 817 C C . LEU A 1 103 ? -10.460 -0.179 17.004 1.00 92.56 103 LEU A C 1
ATOM 819 O O . LEU A 1 103 ? -11.091 0.700 17.589 1.00 92.56 103 LEU A O 1
ATOM 823 N N . TYR A 1 104 ? -9.932 -0.006 15.800 1.00 91.38 104 TYR A N 1
ATOM 824 C CA . TYR A 1 104 ? -10.208 1.133 14.942 1.00 91.38 104 TYR A CA 1
ATOM 825 C C . TYR A 1 104 ? -11.228 0.732 13.882 1.00 91.38 104 TYR A C 1
ATOM 827 O O . TYR A 1 104 ? -10.936 -0.051 12.976 1.00 91.38 104 TYR A O 1
ATOM 835 N N . ARG A 1 105 ? -12.447 1.243 14.021 1.00 91.12 105 ARG A N 1
ATOM 836 C CA . ARG A 1 105 ? -13.589 0.831 13.216 1.00 91.12 105 ARG A CA 1
ATOM 837 C C . ARG A 1 105 ? -14.062 1.958 12.313 1.00 91.12 105 ARG A C 1
ATOM 839 O O . ARG A 1 105 ? -14.158 3.100 12.757 1.00 91.12 105 ARG A O 1
ATOM 846 N N . SER A 1 106 ? -14.421 1.619 11.078 1.00 88.12 106 SER A N 1
ATOM 847 C CA . SER A 1 106 ? -15.264 2.469 10.239 1.00 88.12 106 SER A CA 1
ATOM 848 C C . SER A 1 106 ? -16.624 1.800 10.055 1.00 88.12 106 SER A C 1
ATOM 850 O O . SER A 1 106 ? -16.695 0.604 9.791 1.00 88.12 106 SER A O 1
ATOM 852 N N . THR A 1 107 ? -17.700 2.564 10.238 1.00 87.50 107 THR A N 1
ATOM 853 C CA . THR A 1 107 ? -19.082 2.092 10.073 1.00 87.50 107 THR A CA 1
ATOM 854 C C . THR A 1 107 ? -19.794 2.942 9.035 1.00 87.50 107 THR A C 1
ATOM 856 O O . THR A 1 107 ? -19.792 4.175 9.135 1.00 87.50 107 THR A O 1
ATOM 859 N N . ARG A 1 108 ? -20.448 2.317 8.054 1.00 83.25 108 ARG A N 1
ATOM 860 C CA . ARG A 1 108 ? -21.272 3.055 7.085 1.00 83.25 108 ARG A CA 1
ATOM 861 C C . ARG A 1 108 ? -22.584 3.506 7.735 1.00 83.25 108 ARG A C 1
ATOM 863 O O . ARG A 1 108 ? -23.396 2.687 8.147 1.00 83.25 108 ARG A O 1
ATOM 870 N N . LEU A 1 109 ? -22.826 4.818 7.762 1.00 84.00 109 LEU A N 1
ATOM 871 C CA . LEU A 1 109 ? -24.079 5.408 8.262 1.00 84.00 109 LEU A CA 1
ATOM 872 C C . LEU A 1 109 ? -25.083 5.726 7.140 1.00 84.00 109 LEU A C 1
ATOM 874 O O . LEU A 1 109 ? -26.255 5.983 7.399 1.00 84.00 109 LEU A O 1
ATOM 878 N N . GLY A 1 110 ? -24.628 5.746 5.886 1.00 79.81 110 GLY A N 1
ATOM 879 C CA . GLY A 1 110 ? -25.456 5.999 4.708 1.00 79.81 110 GLY A CA 1
ATOM 880 C C . GLY A 1 110 ? -24.627 6.015 3.426 1.00 79.81 110 GLY A C 1
ATOM 881 O O . GLY A 1 110 ? -23.474 5.596 3.412 1.00 79.81 110 GLY A O 1
ATOM 882 N N . ASP A 1 111 ? -25.180 6.526 2.327 1.00 76.06 111 ASP A N 1
ATOM 883 C CA . ASP A 1 111 ? -24.506 6.495 1.012 1.00 76.06 111 ASP A CA 1
ATOM 884 C C . ASP A 1 111 ? -23.277 7.402 0.898 1.00 76.06 111 ASP A C 1
ATOM 886 O O . ASP A 1 111 ? -22.490 7.272 -0.042 1.00 76.06 111 ASP A O 1
ATOM 890 N N . ARG A 1 112 ? -23.128 8.338 1.838 1.00 79.56 112 ARG A N 1
ATOM 891 C CA . ARG A 1 112 ? -22.046 9.330 1.877 1.00 79.56 112 ARG A CA 1
ATOM 892 C C . ARG A 1 112 ? -21.481 9.558 3.278 1.00 79.56 112 ARG A C 1
ATOM 894 O O . ARG A 1 112 ? -20.610 10.408 3.419 1.00 79.56 112 ARG A O 1
ATOM 901 N N . HIS A 1 113 ? -21.991 8.854 4.286 1.00 85.56 113 HIS A N 1
ATOM 902 C CA . HIS A 1 113 ? -21.636 9.078 5.684 1.00 85.56 113 HIS A CA 1
ATOM 903 C C . HIS A 1 113 ? -20.926 7.857 6.258 1.00 85.56 113 HIS A C 1
ATOM 905 O O . HIS A 1 113 ? -21.425 6.735 6.126 1.00 85.56 113 HIS A O 1
ATOM 911 N N . THR A 1 114 ? -19.816 8.104 6.942 1.00 86.19 114 THR A N 1
ATOM 912 C CA . THR A 1 114 ? -18.995 7.085 7.599 1.00 86.19 114 THR A CA 1
ATOM 913 C C . THR A 1 114 ? -18.679 7.550 9.006 1.00 86.19 114 THR A C 1
ATOM 915 O O . THR A 1 114 ? -18.258 8.686 9.179 1.00 86.19 114 THR A O 1
ATOM 918 N N . ARG A 1 115 ? -18.844 6.692 10.008 1.00 89.81 115 ARG A N 1
ATOM 919 C CA . ARG A 1 115 ? -18.378 6.956 11.370 1.00 89.81 115 ARG A CA 1
ATOM 920 C C . ARG A 1 115 ? -17.062 6.244 11.611 1.00 89.81 115 ARG A C 1
ATOM 922 O O . ARG A 1 115 ? -16.974 5.044 11.373 1.00 89.81 115 ARG A O 1
ATOM 929 N N . LEU A 1 116 ? -16.069 6.975 12.092 1.00 89.38 116 LEU A N 1
ATOM 930 C CA . LEU A 1 116 ? -14.820 6.439 12.613 1.00 89.38 116 LEU A CA 1
ATOM 931 C C . LEU A 1 116 ? -14.892 6.317 14.122 1.00 89.38 116 LEU A C 1
ATOM 933 O O . LEU A 1 116 ? -15.350 7.251 14.773 1.00 89.38 116 LEU A O 1
ATOM 937 N N . GLU A 1 117 ? -14.392 5.215 14.671 1.00 90.75 117 GLU A N 1
ATOM 938 C CA . GLU A 1 117 ? -14.330 4.993 16.114 1.00 90.75 117 GLU A CA 1
ATOM 939 C C . GLU A 1 117 ? -13.012 4.335 16.517 1.00 90.75 117 GLU A C 1
ATOM 941 O O . GLU A 1 117 ? -12.594 3.358 15.899 1.00 90.75 117 GLU A O 1
ATOM 946 N N . LEU A 1 118 ? -12.389 4.818 17.594 1.00 90.50 118 LEU A N 1
ATOM 947 C CA . LEU A 1 118 ? -11.359 4.070 18.321 1.00 90.50 118 LEU A CA 1
ATOM 948 C C . LEU A 1 118 ? -11.975 3.532 19.605 1.00 90.50 118 LEU A C 1
ATOM 950 O O . LEU A 1 118 ? -12.514 4.299 20.399 1.00 90.50 118 LEU A O 1
ATOM 954 N N . ILE A 1 119 ? -11.899 2.223 19.811 1.00 91.81 119 ILE A N 1
ATOM 955 C CA . ILE A 1 119 ? -12.586 1.523 20.895 1.00 91.81 119 ILE A CA 1
ATOM 956 C C . ILE A 1 119 ? -11.564 0.699 21.666 1.00 91.81 119 ILE A C 1
ATOM 958 O O . ILE A 1 119 ? -10.837 -0.105 21.085 1.00 91.81 119 ILE A O 1
ATOM 962 N N . ASN A 1 120 ? -11.518 0.861 22.984 1.00 90.56 120 ASN A N 1
ATOM 963 C CA . ASN A 1 120 ? -10.739 -0.027 23.837 1.00 90.56 120 ASN A CA 1
ATOM 964 C C . ASN A 1 120 ? -11.444 -1.387 23.936 1.00 90.56 120 ASN A C 1
ATOM 966 O O . ASN A 1 120 ? -12.586 -1.471 24.386 1.00 90.56 120 ASN A O 1
ATOM 970 N N . LYS A 1 121 ? -10.772 -2.462 23.518 1.00 91.38 121 LYS A N 1
ATOM 971 C CA . LYS A 1 121 ? -11.366 -3.807 23.465 1.00 91.38 121 LYS A CA 1
ATOM 972 C C . LYS A 1 121 ? -11.609 -4.415 24.847 1.00 91.38 121 LYS A C 1
ATOM 974 O O . LYS A 1 121 ? -12.472 -5.275 24.970 1.00 91.38 121 LYS A O 1
ATOM 979 N N . ASN A 1 122 ? -10.892 -3.962 25.877 1.00 89.12 122 ASN A N 1
ATOM 980 C CA . ASN A 1 122 ? -10.982 -4.530 27.224 1.00 89.12 122 ASN A CA 1
ATOM 981 C C . ASN A 1 122 ? -12.213 -4.040 27.993 1.00 89.12 122 ASN A C 1
ATOM 983 O O . ASN A 1 122 ? -12.776 -4.785 28.788 1.00 89.12 122 ASN A O 1
ATOM 987 N N . ASN A 1 123 ? -12.612 -2.780 27.793 1.00 89.62 123 ASN A N 1
ATOM 988 C CA . ASN A 1 123 ? -13.718 -2.152 28.528 1.00 89.62 123 ASN A CA 1
ATOM 989 C C . ASN A 1 123 ? -14.802 -1.540 27.621 1.00 89.62 123 ASN A C 1
ATOM 991 O O . ASN A 1 123 ? -15.727 -0.909 28.127 1.00 89.62 123 ASN A O 1
ATOM 995 N N . HIS A 1 124 ? -14.683 -1.706 26.300 1.00 90.12 124 HIS A N 1
ATOM 996 C CA . HIS A 1 124 ? -15.585 -1.173 25.272 1.00 90.12 124 HIS A CA 1
ATOM 997 C C . HIS A 1 124 ? -15.757 0.353 25.278 1.00 90.12 124 HIS A C 1
ATOM 999 O O . HIS A 1 124 ? -16.694 0.879 24.677 1.00 90.12 124 HIS A O 1
ATOM 1005 N N . GLN A 1 125 ? -14.851 1.084 25.926 1.00 90.56 125 GLN A N 1
ATOM 1006 C CA . GLN A 1 125 ? -14.892 2.539 25.950 1.00 90.56 125 GLN A CA 1
ATOM 1007 C C . GLN A 1 125 ? -14.559 3.106 24.565 1.00 90.56 125 GLN A C 1
ATOM 1009 O O . GLN A 1 125 ? -13.520 2.776 23.988 1.00 90.56 125 GLN A O 1
ATOM 1014 N N . ILE A 1 126 ? -15.416 3.999 24.060 1.00 89.94 126 ILE A N 1
ATOM 1015 C CA . ILE A 1 126 ? -15.137 4.795 22.860 1.00 89.94 126 ILE A CA 1
ATOM 1016 C C . ILE A 1 126 ? -14.137 5.887 23.243 1.00 89.94 126 ILE A C 1
ATOM 1018 O O . ILE A 1 126 ? -14.420 6.750 24.073 1.00 89.94 126 ILE A O 1
ATOM 1022 N N . LEU A 1 127 ? -12.953 5.811 22.649 1.00 86.62 127 LEU A N 1
ATOM 1023 C CA . LEU A 1 127 ? -11.840 6.736 22.837 1.00 86.62 127 LEU A CA 1
ATOM 1024 C C . LEU A 1 127 ? -11.853 7.863 21.805 1.00 86.62 127 LEU A C 1
ATOM 1026 O O . LEU A 1 127 ? -11.326 8.934 22.052 1.00 86.62 127 LEU A O 1
ATOM 1030 N N . TYR A 1 128 ? -12.425 7.631 20.633 1.00 87.75 128 TYR A N 1
ATOM 1031 C CA . TYR A 1 128 ? -12.539 8.633 19.580 1.00 87.75 128 TYR A CA 1
ATOM 1032 C C . TYR A 1 128 ? -13.767 8.317 18.753 1.00 87.75 128 TYR A C 1
ATOM 1034 O O . TYR A 1 128 ? -14.044 7.142 18.515 1.00 87.75 128 TYR A O 1
ATOM 1042 N N . THR A 1 129 ? -14.470 9.350 18.302 1.00 90.56 129 THR A N 1
ATOM 1043 C CA . THR A 1 129 ? -15.540 9.216 17.320 1.00 90.56 129 THR A CA 1
ATOM 1044 C C . THR A 1 129 ? -15.496 10.389 16.356 1.00 90.56 129 THR A C 1
ATOM 1046 O O . THR A 1 129 ? -15.367 11.532 16.788 1.00 90.56 129 THR A O 1
ATOM 1049 N N . GLN A 1 130 ? -15.650 10.117 15.064 1.00 89.56 130 GLN A N 1
ATOM 1050 C CA . GLN A 1 130 ? -15.743 11.154 14.043 1.00 89.56 130 GLN A CA 1
ATOM 1051 C C . GLN A 1 130 ? -16.722 10.745 12.950 1.00 89.56 130 GLN A C 1
ATOM 1053 O O . GLN A 1 130 ? -16.538 9.728 12.285 1.00 89.56 130 GLN A O 1
ATOM 1058 N N . ASP A 1 131 ? -17.733 11.580 12.728 1.00 90.19 131 ASP A N 1
ATOM 1059 C CA . ASP A 1 131 ? -18.636 11.431 11.592 1.00 90.19 131 ASP A CA 1
ATOM 1060 C C . ASP A 1 131 ? -18.046 12.145 10.382 1.00 90.19 131 ASP A C 1
ATOM 1062 O O . ASP A 1 131 ? -17.721 13.334 10.431 1.00 90.19 131 ASP A O 1
ATOM 1066 N N . LEU A 1 132 ? -17.893 11.396 9.299 1.00 86.56 132 LEU A N 1
ATOM 1067 C CA . LEU A 1 132 ? -17.327 11.849 8.047 1.00 86.56 132 LEU A CA 1
ATOM 1068 C C . LEU A 1 132 ? -18.392 11.898 6.959 1.00 86.56 132 LEU A C 1
ATOM 1070 O O . LEU A 1 132 ? -19.180 10.964 6.799 1.00 86.56 132 LEU A O 1
ATOM 1074 N N . LEU A 1 133 ? -18.368 12.962 6.160 1.00 86.19 133 LEU A N 1
ATOM 1075 C CA . LEU A 1 133 ? -19.198 13.118 4.967 1.00 86.19 133 LEU A CA 1
ATOM 1076 C C . LEU A 1 133 ? -18.321 13.158 3.720 1.00 86.19 133 LEU A C 1
ATOM 1078 O O . LEU A 1 133 ? -17.440 14.007 3.609 1.00 86.19 133 LEU A O 1
ATOM 1082 N N . ILE A 1 134 ? -18.613 12.308 2.740 1.00 80.31 134 ILE A N 1
ATOM 1083 C CA . ILE A 1 134 ? -17.925 12.333 1.449 1.00 80.31 134 ILE A CA 1
ATOM 1084 C C . ILE A 1 134 ? -18.527 13.410 0.563 1.00 80.31 134 ILE A C 1
ATOM 1086 O O . ILE A 1 134 ? -19.731 13.398 0.276 1.00 80.31 134 ILE A O 1
ATOM 1090 N N . GLN A 1 135 ? -17.687 14.297 0.044 1.00 75.50 135 GLN A N 1
ATOM 1091 C CA . GLN A 1 135 ? -18.062 15.324 -0.916 1.00 75.50 135 GLN A CA 1
ATOM 1092 C C . GLN A 1 135 ? -17.228 15.270 -2.197 1.00 75.50 135 GLN A C 1
ATOM 1094 O O . GLN A 1 135 ? -16.048 14.920 -2.145 1.00 75.50 135 GLN A O 1
ATOM 1099 N N . PRO A 1 136 ? -17.832 15.607 -3.354 1.00 71.88 136 PRO A N 1
ATOM 1100 C CA . PRO A 1 136 ? -17.078 15.809 -4.578 1.00 71.88 136 PRO A CA 1
ATOM 1101 C C . PRO A 1 136 ? -16.207 17.059 -4.454 1.00 71.88 136 PRO A C 1
ATOM 1103 O O . PRO A 1 136 ? -16.634 18.096 -3.949 1.00 71.88 136 PRO A O 1
ATOM 1106 N N . PHE A 1 137 ? -14.992 16.963 -4.968 1.00 63.66 137 PHE A N 1
ATOM 1107 C CA . PHE A 1 137 ? -14.051 18.063 -5.125 1.00 63.66 137 PHE A CA 1
ATOM 1108 C C . PHE A 1 137 ? -13.368 17.929 -6.488 1.00 63.66 137 PHE A C 1
ATOM 1110 O O . PHE A 1 137 ? -13.484 16.882 -7.120 1.00 63.66 137 PHE A O 1
ATOM 1117 N N . ARG A 1 138 ? -12.654 18.970 -6.942 1.00 56.16 138 ARG A N 1
ATOM 1118 C CA . ARG A 1 138 ? -12.219 19.167 -8.345 1.00 56.16 138 ARG A CA 1
ATOM 1119 C C . ARG A 1 138 ? -11.807 17.900 -9.120 1.00 56.16 138 ARG A C 1
ATOM 1121 O O . ARG A 1 138 ? -12.189 17.801 -10.276 1.00 56.16 138 ARG A O 1
ATOM 1128 N N . ASN A 1 139 ? -11.104 16.939 -8.504 1.00 56.91 139 ASN A N 1
ATOM 1129 C CA . ASN A 1 139 ? -10.692 15.683 -9.159 1.00 56.91 139 ASN A CA 1
ATOM 1130 C C . ASN A 1 139 ? -11.013 14.390 -8.365 1.00 56.91 139 ASN A C 1
ATOM 1132 O O . ASN A 1 139 ? -10.340 13.380 -8.559 1.00 56.91 139 ASN A O 1
ATOM 1136 N N . GLY A 1 140 ? -11.985 14.389 -7.445 1.00 65.50 140 GLY A N 1
ATOM 1137 C CA . GLY A 1 140 ? -12.330 13.175 -6.697 1.00 65.50 140 GLY A CA 1
ATOM 1138 C C . GLY A 1 140 ? -13.335 13.367 -5.565 1.00 65.50 140 GLY A C 1
ATOM 1139 O O . GLY A 1 140 ? -14.059 14.357 -5.515 1.00 65.50 140 GLY A O 1
ATOM 1140 N N . CYS A 1 141 ? -13.372 12.395 -4.658 1.00 72.81 141 CYS A N 1
ATOM 1141 C CA . CYS A 1 141 ? -14.239 12.379 -3.483 1.00 72.81 141 CYS A CA 1
ATOM 1142 C C . CYS A 1 141 ? -13.404 12.496 -2.207 1.00 72.81 141 CYS A C 1
ATOM 1144 O O . CYS A 1 141 ? -12.374 11.841 -2.115 1.00 72.81 141 CYS A O 1
ATOM 1146 N N . PHE A 1 142 ? -13.849 13.296 -1.238 1.00 73.38 142 PHE A N 1
ATOM 1147 C CA . PHE A 1 142 ? -13.103 13.581 -0.007 1.00 73.38 142 PHE A CA 1
ATOM 1148 C C . PHE A 1 142 ? -13.995 13.527 1.220 1.00 73.38 142 PHE A C 1
ATOM 1150 O O . PHE A 1 142 ? -15.137 13.980 1.160 1.00 73.38 142 PHE A O 1
ATOM 1157 N N . TYR A 1 143 ? -13.459 13.037 2.335 1.00 78.81 143 TYR A N 1
ATOM 1158 C CA . TYR A 1 143 ? -14.132 13.108 3.625 1.00 78.81 143 TYR A CA 1
ATOM 1159 C C . TYR A 1 143 ? -13.979 14.493 4.265 1.00 78.81 143 TYR A C 1
ATOM 1161 O O . TYR A 1 143 ? -12.899 15.084 4.276 1.00 78.81 143 TYR A O 1
ATOM 1169 N N . LEU A 1 144 ? -15.079 14.990 4.824 1.00 80.06 144 LEU A N 1
ATOM 1170 C CA . LEU A 1 144 ? -15.133 16.158 5.697 1.00 80.06 144 LEU A CA 1
ATOM 1171 C C . LEU A 1 144 ? -15.531 15.745 7.122 1.00 80.06 144 LEU A C 1
ATOM 1173 O O . LEU A 1 144 ? -16.344 14.830 7.240 1.00 80.06 144 LEU A O 1
ATOM 1177 N N . PRO A 1 145 ? -15.051 16.449 8.167 1.00 84.00 145 PRO A N 1
ATOM 1178 C CA . PRO A 1 145 ? -14.143 17.601 8.100 1.00 84.00 145 PRO A CA 1
ATOM 1179 C C . PRO A 1 145 ? -12.725 17.157 7.743 1.00 84.00 145 PRO A C 1
ATOM 1181 O O . PRO A 1 145 ? -12.235 16.228 8.357 1.00 84.00 145 PRO A O 1
ATOM 1184 N N . SER A 1 146 ? -12.037 17.825 6.811 1.00 74.38 146 SER A N 1
ATOM 1185 C CA . SER A 1 146 ? -10.714 17.384 6.320 1.00 74.38 146 SER A CA 1
ATOM 1186 C C . SER A 1 146 ? -9.638 17.273 7.409 1.00 74.38 146 SER A C 1
ATOM 1188 O O . SER A 1 146 ? -8.659 16.564 7.223 1.00 74.38 146 SER A O 1
ATOM 1190 N N . ALA A 1 147 ? -9.818 17.956 8.544 1.00 77.12 147 ALA A N 1
ATOM 1191 C CA . ALA A 1 147 ? -8.901 17.913 9.680 1.00 77.12 147 ALA A CA 1
ATOM 1192 C C . ALA A 1 147 ? -8.791 16.524 10.338 1.00 77.12 147 ALA A C 1
ATOM 1194 O O . ALA A 1 147 ? -7.751 16.238 10.931 1.00 77.12 147 ALA A O 1
ATOM 1195 N N . TYR A 1 148 ? -9.794 15.643 10.185 1.00 80.00 148 TYR A N 1
ATOM 1196 C CA . TYR A 1 148 ? -9.772 14.315 10.817 1.00 80.00 148 TYR A CA 1
ATOM 1197 C C . TYR A 1 148 ? -8.526 13.500 10.451 1.00 80.00 148 TYR A C 1
ATOM 1199 O O . TYR A 1 148 ? -8.035 12.738 11.281 1.00 80.00 148 TYR A O 1
ATOM 1207 N N . SER A 1 149 ? -8.011 13.648 9.220 1.00 75.50 149 SER A N 1
ATOM 1208 C CA . SER A 1 149 ? -6.845 12.888 8.774 1.00 75.50 149 SER A CA 1
ATOM 1209 C C . SER A 1 149 ? -5.645 13.259 9.638 1.00 75.50 149 SER A C 1
ATOM 1211 O O . SER A 1 149 ? -5.061 12.390 10.272 1.00 75.50 149 SER A O 1
ATOM 1213 N N . SER A 1 150 ? -5.392 14.561 9.804 1.00 73.81 150 SER A N 1
ATOM 1214 C CA . SER A 1 150 ? -4.290 15.070 10.620 1.00 73.81 150 SER A CA 1
ATOM 1215 C C . SER A 1 150 ? -4.411 14.696 12.104 1.00 73.81 150 SER A C 1
ATOM 1217 O O . SER A 1 150 ? -3.396 14.454 12.761 1.00 73.81 150 SER A O 1
ATOM 1219 N N . GLU A 1 151 ? -5.633 14.598 12.636 1.00 79.12 151 GLU A N 1
ATOM 1220 C CA . GLU A 1 151 ? -5.889 14.162 14.016 1.00 79.12 151 GLU A CA 1
ATOM 1221 C C . GLU A 1 151 ? -5.540 12.682 14.212 1.00 79.12 151 GLU A C 1
ATOM 1223 O O . GLU A 1 151 ? -4.77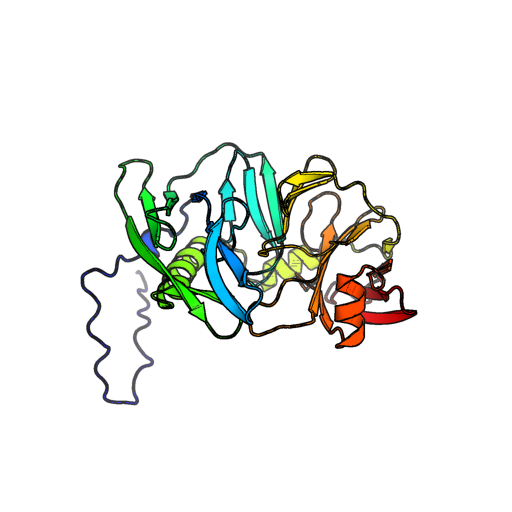0 12.328 15.111 1.00 79.12 151 GLU A O 1
ATOM 1228 N N . ILE A 1 152 ? -6.060 11.821 13.334 1.00 78.44 152 ILE A N 1
ATOM 1229 C CA . ILE A 1 152 ? -5.801 10.379 13.350 1.00 78.44 152 ILE A CA 1
ATOM 1230 C C . ILE A 1 152 ? -4.326 10.074 13.050 1.00 78.44 152 ILE A C 1
ATOM 1232 O O . ILE A 1 152 ? -3.720 9.228 13.706 1.00 78.44 152 ILE A O 1
ATOM 1236 N N . GLU A 1 153 ? -3.705 10.787 12.112 1.00 73.81 153 GLU A N 1
ATOM 1237 C CA . GLU A 1 153 ? -2.278 10.666 11.800 1.00 73.81 153 GLU A CA 1
ATOM 1238 C C . GLU A 1 153 ? -1.405 11.006 13.007 1.00 73.81 153 GLU A C 1
ATOM 1240 O O . GLU A 1 153 ? -0.482 10.259 13.346 1.00 73.81 153 GLU A O 1
ATOM 1245 N N . SER A 1 154 ? -1.720 12.113 13.686 1.00 74.25 154 SER A N 1
ATOM 1246 C CA . SER A 1 154 ? -1.016 12.518 14.901 1.00 74.25 154 SER A CA 1
ATOM 1247 C C . SER A 1 154 ? -1.109 11.423 15.960 1.00 74.25 154 SER A C 1
ATOM 1249 O O . SER A 1 154 ? -0.095 11.047 16.545 1.00 74.25 154 SER A O 1
ATOM 1251 N N . ALA A 1 155 ? -2.290 10.831 16.141 1.00 76.69 155 ALA A N 1
ATOM 1252 C CA . ALA A 1 155 ? -2.497 9.706 17.048 1.00 76.69 155 ALA A CA 1
ATOM 1253 C C . ALA A 1 155 ? -1.663 8.473 16.673 1.00 76.69 155 ALA A C 1
ATOM 1255 O O . ALA A 1 155 ? -1.009 7.868 17.524 1.00 76.69 155 ALA A O 1
ATOM 1256 N N . PHE A 1 156 ? -1.633 8.110 15.391 1.00 78.50 156 PHE A N 1
ATOM 1257 C CA . PHE A 1 156 ? -0.877 6.949 14.925 1.00 78.50 156 PHE A CA 1
ATOM 1258 C C . PHE A 1 156 ? 0.633 7.153 14.962 1.00 78.50 156 PHE A C 1
ATOM 1260 O O . PHE A 1 156 ? 1.370 6.178 15.123 1.00 78.50 156 PHE A O 1
ATOM 1267 N N . SER A 1 157 ? 1.116 8.391 14.870 1.00 70.69 157 SER A N 1
ATOM 1268 C CA . SER A 1 157 ? 2.536 8.682 15.070 1.00 70.69 157 SER A CA 1
ATOM 1269 C C . SER A 1 157 ? 3.001 8.344 16.495 1.00 70.69 157 SER A C 1
ATOM 1271 O O . SER A 1 157 ? 4.121 7.873 16.677 1.00 70.69 157 SER A O 1
ATOM 1273 N N . LEU A 1 158 ? 2.124 8.450 17.501 1.00 67.69 158 LEU A N 1
ATOM 1274 C CA . LEU A 1 158 ? 2.445 8.141 18.904 1.00 67.69 158 LEU A CA 1
ATOM 1275 C C . LEU A 1 158 ? 2.586 6.631 19.172 1.00 67.69 158 LEU A C 1
ATOM 1277 O O . LEU A 1 158 ? 3.242 6.226 20.133 1.00 67.69 158 LEU A O 1
ATOM 1281 N N . LEU A 1 159 ? 2.042 5.781 18.293 1.00 65.19 159 LEU A N 1
ATOM 1282 C CA . LEU A 1 159 ? 2.277 4.328 18.312 1.00 65.19 159 LEU A CA 1
ATOM 1283 C C . LEU A 1 159 ? 3.736 3.979 17.981 1.00 65.19 159 LEU A C 1
ATOM 1285 O O . LEU A 1 159 ? 4.208 2.897 18.325 1.00 65.19 159 LEU A O 1
ATOM 1289 N N . GLN A 1 160 ? 4.453 4.887 17.312 1.00 61.03 160 GLN A N 1
ATOM 1290 C CA . GLN A 1 160 ? 5.788 4.652 16.759 1.00 61.03 160 GLN A CA 1
ATOM 1291 C C . GLN A 1 160 ? 6.922 4.903 17.762 1.00 61.03 160 GLN A C 1
ATOM 1293 O O . GLN A 1 160 ? 8.087 4.786 17.392 1.00 61.03 160 GLN A O 1
ATOM 1298 N N . ASN A 1 161 ? 6.624 5.187 19.036 1.00 47.94 161 ASN A N 1
ATOM 1299 C CA . ASN A 1 161 ? 7.634 5.499 20.063 1.00 47.94 161 ASN A CA 1
ATOM 1300 C C . ASN A 1 161 ? 8.666 4.378 20.329 1.00 47.94 161 ASN A C 1
ATOM 1302 O O . ASN A 1 161 ? 9.650 4.620 21.022 1.00 47.94 161 ASN A O 1
ATOM 1306 N N . ASN A 1 162 ? 8.480 3.183 19.758 1.00 45.12 162 ASN A N 1
ATOM 1307 C CA . ASN A 1 162 ? 9.440 2.074 19.810 1.00 45.12 162 ASN A CA 1
ATOM 1308 C C . ASN A 1 162 ? 10.204 1.847 18.491 1.00 45.12 162 ASN A C 1
ATOM 1310 O O . ASN A 1 162 ? 10.919 0.851 18.358 1.00 45.12 162 ASN A O 1
ATOM 1314 N N . GLU A 1 163 ? 10.065 2.720 17.492 1.00 51.38 163 GLU A N 1
ATOM 1315 C CA . GLU A 1 163 ? 10.875 2.614 16.283 1.00 51.38 163 GLU A CA 1
ATOM 1316 C C . GLU A 1 163 ? 12.319 3.034 16.570 1.00 51.38 163 GLU A C 1
ATOM 1318 O O . GLU A 1 163 ? 12.586 4.131 17.060 1.00 51.38 163 GLU A O 1
ATOM 1323 N N . LEU A 1 164 ? 13.269 2.155 16.227 1.00 48.25 164 LEU A N 1
ATOM 1324 C CA . LEU A 1 164 ? 14.687 2.508 16.195 1.00 48.25 164 LEU A CA 1
ATOM 1325 C C . LEU A 1 164 ? 14.850 3.814 15.397 1.00 48.25 164 LEU A C 1
ATOM 1327 O O . LEU A 1 164 ? 14.311 3.904 14.285 1.00 48.25 164 LEU A O 1
ATOM 1331 N N . PRO A 1 165 ? 15.600 4.807 15.915 1.00 50.41 165 PRO A N 1
ATOM 1332 C CA . PRO A 1 165 ? 15.886 6.041 15.199 1.00 50.41 165 PRO A CA 1
ATOM 1333 C C . PRO A 1 165 ? 16.313 5.745 13.761 1.00 50.41 165 PRO A C 1
ATOM 1335 O O . PRO A 1 165 ? 17.079 4.808 13.530 1.00 50.41 165 PRO A O 1
ATOM 1338 N N . TYR A 1 166 ? 15.869 6.560 12.798 1.00 46.03 166 TYR A N 1
ATOM 1339 C CA . TYR A 1 166 ? 16.128 6.372 11.360 1.00 46.03 166 TYR A CA 1
ATOM 1340 C C . TYR A 1 166 ? 17.574 5.953 11.041 1.00 46.03 166 TYR A C 1
ATOM 1342 O O . TYR A 1 166 ? 17.788 5.074 10.216 1.00 46.03 166 TYR A O 1
ATOM 1350 N N . ARG A 1 167 ? 18.569 6.503 11.752 1.00 43.66 167 ARG A N 1
ATOM 1351 C CA . ARG A 1 167 ? 19.991 6.145 11.599 1.00 43.66 167 ARG A CA 1
ATOM 1352 C C . ARG A 1 167 ? 20.325 4.694 11.968 1.00 43.66 167 ARG A C 1
ATOM 1354 O O . ARG A 1 167 ? 21.123 4.077 11.277 1.00 43.66 167 ARG A O 1
ATOM 1361 N N . GLN A 1 168 ? 19.738 4.147 13.031 1.00 49.91 168 GLN A N 1
ATOM 1362 C CA . GLN A 1 168 ? 19.966 2.757 13.451 1.00 49.91 168 GLN A CA 1
ATOM 1363 C C . GLN A 1 168 ? 19.271 1.772 12.509 1.00 49.91 168 GLN A C 1
ATOM 1365 O O . GLN A 1 168 ? 19.817 0.715 12.205 1.00 49.91 168 GLN A O 1
ATOM 1370 N N . ARG A 1 169 ? 18.101 2.145 11.983 1.00 54.59 169 ARG A N 1
ATOM 1371 C CA . ARG A 1 169 ? 17.379 1.336 10.997 1.00 54.59 169 ARG A CA 1
ATOM 1372 C C . ARG A 1 169 ? 18.045 1.391 9.616 1.00 54.59 169 ARG A C 1
ATOM 1374 O O . ARG A 1 169 ? 18.197 0.355 8.987 1.00 54.59 169 ARG A O 1
ATOM 1381 N N . ALA A 1 170 ? 18.535 2.558 9.193 1.00 49.47 170 ALA A N 1
ATOM 1382 C CA . ALA A 1 170 ? 19.367 2.700 7.997 1.00 49.47 170 ALA A CA 1
ATOM 1383 C C . ALA A 1 170 ? 20.650 1.862 8.105 1.00 49.47 170 ALA A C 1
ATOM 1385 O O . ALA A 1 170 ? 21.001 1.192 7.145 1.00 49.47 170 ALA A O 1
ATOM 1386 N N . ALA A 1 171 ? 21.287 1.808 9.281 1.00 48.97 171 ALA A N 1
ATOM 1387 C CA . ALA A 1 171 ? 22.434 0.931 9.527 1.00 48.97 171 ALA A CA 1
ATOM 1388 C C . ALA A 1 171 ? 22.072 -0.569 9.446 1.00 48.97 171 ALA A C 1
ATOM 1390 O O . ALA A 1 171 ? 22.851 -1.356 8.920 1.00 48.97 171 ALA A O 1
ATOM 1391 N N . GLN A 1 172 ? 20.880 -0.975 9.903 1.00 54.62 172 GLN A N 1
ATOM 1392 C CA . GLN A 1 172 ? 20.385 -2.352 9.735 1.00 54.62 172 GLN A CA 1
ATOM 1393 C C . GLN A 1 172 ? 20.053 -2.687 8.271 1.00 54.62 172 GLN A C 1
ATOM 1395 O O . GLN A 1 172 ? 20.384 -3.775 7.809 1.00 54.62 172 GLN A O 1
ATOM 1400 N N . MET A 1 173 ? 19.467 -1.747 7.521 1.00 54.09 173 MET A N 1
ATOM 1401 C CA . MET A 1 173 ? 19.204 -1.890 6.079 1.00 54.09 173 MET A CA 1
ATOM 1402 C C . MET A 1 173 ? 20.509 -1.884 5.259 1.00 54.09 173 MET A C 1
ATOM 1404 O O . MET A 1 173 ? 20.597 -2.557 4.238 1.00 54.09 173 MET A O 1
ATOM 1408 N N . GLN A 1 174 ? 21.543 -1.179 5.732 1.00 53.38 174 GLN A N 1
ATOM 1409 C CA . GLN A 1 174 ? 22.907 -1.194 5.187 1.00 53.38 174 GLN A CA 1
ATOM 1410 C C . GLN A 1 174 ? 23.662 -2.493 5.517 1.00 53.38 174 GLN A C 1
ATOM 1412 O O . GLN A 1 174 ? 24.523 -2.911 4.745 1.00 53.38 174 GLN A O 1
ATOM 1417 N N . ALA A 1 175 ? 23.335 -3.169 6.621 1.00 47.78 175 ALA A N 1
ATOM 1418 C CA . ALA A 1 175 ? 23.968 -4.428 7.018 1.00 47.78 175 ALA A CA 1
ATOM 1419 C C . ALA A 1 175 ? 23.440 -5.660 6.253 1.00 47.78 175 ALA A C 1
ATOM 1421 O O . ALA A 1 175 ? 24.057 -6.722 6.316 1.00 47.78 175 ALA A O 1
ATOM 1422 N N . GLN A 1 176 ? 22.331 -5.543 5.512 1.00 56.75 176 GLN A N 1
ATOM 1423 C CA . GLN A 1 176 ? 21.870 -6.611 4.623 1.00 56.75 176 GLN A CA 1
ATOM 1424 C C . GLN A 1 176 ? 22.744 -6.623 3.359 1.00 56.75 176 GLN A C 1
ATOM 1426 O O . GLN A 1 176 ? 22.780 -5.657 2.593 1.00 56.75 176 GLN A O 1
ATOM 1431 N N . SER A 1 177 ? 23.503 -7.705 3.171 1.00 53.03 177 SER A N 1
ATOM 1432 C CA . SER A 1 177 ? 24.381 -7.903 2.017 1.00 53.03 177 SER A CA 1
ATOM 1433 C C . SER A 1 177 ? 23.597 -7.722 0.722 1.00 53.03 177 SER A C 1
ATOM 1435 O O . SER A 1 177 ? 22.601 -8.407 0.490 1.00 53.03 177 SER A O 1
ATOM 1437 N N . SER A 1 178 ? 24.049 -6.794 -0.118 1.00 66.25 178 SER A N 1
ATOM 1438 C CA . SER A 1 178 ? 23.428 -6.537 -1.407 1.00 66.25 178 SER A CA 1
ATOM 1439 C C . SER A 1 178 ? 24.208 -7.211 -2.522 1.00 66.25 178 SER A C 1
ATOM 1441 O O . SER A 1 178 ? 25.319 -6.812 -2.856 1.00 66.25 178 SER A O 1
ATOM 1443 N N . PHE A 1 179 ? 23.613 -8.245 -3.103 1.00 77.62 179 PHE A N 1
ATOM 1444 C CA . PHE A 1 179 ? 24.111 -8.871 -4.319 1.00 77.62 179 PHE A CA 1
ATOM 1445 C C . PHE A 1 179 ? 23.754 -8.000 -5.521 1.00 77.62 179 PHE A C 1
ATOM 1447 O O . PHE A 1 179 ? 22.622 -7.511 -5.607 1.00 77.62 179 PHE A O 1
ATOM 1454 N N . ALA A 1 180 ? 24.697 -7.827 -6.446 1.00 87.94 180 ALA A N 1
ATOM 1455 C CA . ALA A 1 180 ? 24.374 -7.292 -7.757 1.00 87.94 180 ALA A CA 1
ATOM 1456 C C . ALA A 1 180 ? 23.544 -8.323 -8.520 1.00 87.94 180 ALA A C 1
ATOM 1458 O O . ALA A 1 180 ? 23.997 -9.441 -8.766 1.00 87.94 180 ALA A O 1
ATOM 1459 N N . GLU A 1 181 ? 22.316 -7.956 -8.868 1.00 91.31 181 GLU A N 1
ATOM 1460 C CA . GLU A 1 181 ? 21.354 -8.858 -9.488 1.00 91.31 181 GLU A CA 1
ATOM 1461 C C . GLU A 1 181 ? 20.480 -8.126 -10.493 1.00 91.31 181 GLU A C 1
ATOM 1463 O O . GLU A 1 181 ? 20.252 -6.920 -10.413 1.00 91.31 181 GLU A O 1
ATOM 1468 N N . THR A 1 182 ? 19.965 -8.895 -11.443 1.00 93.88 182 THR A N 1
ATOM 1469 C CA . THR A 1 182 ? 18.964 -8.435 -12.395 1.00 93.88 182 THR A CA 1
ATOM 1470 C C . THR A 1 182 ? 17.625 -9.070 -12.045 1.00 93.88 182 THR A C 1
ATOM 1472 O O . THR A 1 182 ? 17.538 -10.287 -11.894 1.00 93.88 182 THR A O 1
ATOM 1475 N N . LEU A 1 183 ? 16.593 -8.241 -11.900 1.00 94.00 183 LEU A N 1
ATOM 1476 C CA . LEU A 1 183 ? 15.205 -8.654 -11.747 1.00 94.00 183 LEU A CA 1
ATOM 1477 C C . LEU A 1 183 ? 14.510 -8.408 -13.088 1.00 94.00 183 LEU A C 1
ATOM 1479 O O . LEU A 1 183 ? 14.087 -7.288 -13.365 1.00 94.00 183 LEU A O 1
ATOM 1483 N N . ASP A 1 184 ? 14.428 -9.432 -13.928 1.00 90.62 184 ASP A N 1
ATOM 1484 C CA . ASP A 1 184 ? 13.762 -9.423 -15.243 1.00 90.62 184 ASP A CA 1
ATOM 1485 C C . ASP A 1 184 ? 12.692 -10.522 -15.369 1.00 90.62 184 ASP A C 1
ATOM 1487 O O . ASP A 1 184 ? 11.916 -10.559 -16.323 1.00 90.62 184 ASP A O 1
ATOM 1491 N N . THR A 1 185 ? 12.626 -11.417 -14.383 1.00 82.50 185 THR A N 1
ATOM 1492 C CA . THR A 1 185 ? 11.694 -12.536 -14.372 1.00 82.50 185 THR A CA 1
ATOM 1493 C C . THR A 1 185 ? 10.424 -12.139 -13.635 1.00 82.50 185 THR A C 1
ATOM 1495 O O . THR A 1 185 ? 10.462 -11.688 -12.486 1.00 82.50 185 THR A O 1
ATOM 1498 N N . ALA A 1 186 ? 9.277 -12.340 -14.287 1.00 82.81 186 ALA A N 1
ATOM 1499 C CA . ALA A 1 186 ? 7.982 -12.155 -13.655 1.00 82.81 186 ALA A CA 1
ATOM 1500 C C . ALA A 1 186 ? 7.804 -13.168 -12.519 1.00 82.81 186 ALA A C 1
ATOM 1502 O O . ALA A 1 186 ? 7.890 -14.382 -12.713 1.00 82.81 186 ALA A O 1
ATOM 1503 N N . CYS A 1 187 ? 7.519 -12.669 -11.326 1.00 83.00 187 CYS A N 1
ATOM 1504 C CA . CYS A 1 187 ? 7.218 -13.530 -10.196 1.00 83.00 187 CYS A CA 1
ATOM 1505 C C . CYS A 1 187 ? 5.787 -14.072 -10.261 1.00 83.00 187 CYS A C 1
ATOM 1507 O O . CYS A 1 187 ? 4.871 -13.404 -10.745 1.00 83.00 187 CYS A O 1
ATOM 1509 N N . GLN A 1 188 ? 5.555 -15.232 -9.648 1.00 84.25 188 GLN A N 1
ATOM 1510 C CA . GLN A 1 188 ? 4.204 -15.755 -9.456 1.00 84.25 188 GLN A CA 1
ATOM 1511 C C . GLN A 1 188 ? 3.531 -15.090 -8.250 1.00 84.25 188 GLN A C 1
ATOM 1513 O O . GLN A 1 188 ? 3.629 -15.568 -7.121 1.00 84.25 188 GLN A O 1
ATOM 1518 N N . TRP A 1 189 ? 2.840 -13.978 -8.495 1.00 86.31 189 TRP A N 1
ATOM 1519 C CA . TRP A 1 189 ? 1.988 -13.320 -7.503 1.00 86.31 189 TRP A CA 1
ATOM 1520 C C . TRP A 1 189 ? 0.544 -13.701 -7.764 1.00 86.31 189 TRP A C 1
ATOM 1522 O O . TRP A 1 189 ? 0.020 -13.490 -8.859 1.00 86.31 189 TRP A O 1
ATOM 1532 N N . LYS A 1 190 ? -0.119 -14.260 -6.754 1.00 89.25 190 LYS A N 1
ATOM 1533 C CA . LYS A 1 190 ? -1.532 -14.620 -6.851 1.00 89.25 190 LYS A CA 1
ATOM 1534 C C . LYS A 1 190 ? -2.373 -13.497 -6.262 1.00 89.25 190 LYS A C 1
ATOM 1536 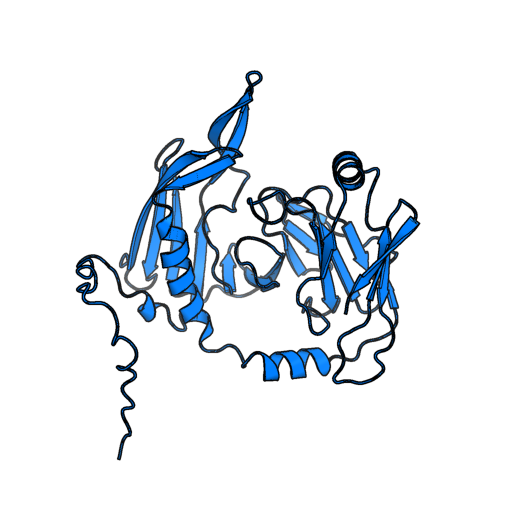O O . LYS A 1 190 ? -2.305 -13.255 -5.061 1.00 89.25 190 LYS A O 1
ATOM 1541 N N . LEU A 1 191 ? -3.183 -12.840 -7.087 1.00 87.81 191 LEU A N 1
ATOM 1542 C CA . LEU A 1 191 ? -4.190 -11.893 -6.607 1.00 87.81 191 LEU A CA 1
ATOM 1543 C C . LEU A 1 191 ? -5.181 -12.632 -5.689 1.00 87.81 191 LEU A C 1
ATOM 1545 O O . LEU A 1 191 ? -5.771 -13.634 -6.096 1.00 87.81 191 LEU A O 1
ATOM 1549 N N . ILE A 1 192 ? -5.335 -12.156 -4.452 1.00 86.31 192 ILE A N 1
ATOM 1550 C CA . ILE A 1 192 ? -6.261 -12.723 -3.457 1.00 86.31 192 ILE A CA 1
ATOM 1551 C C . ILE A 1 192 ? -7.563 -11.918 -3.439 1.00 86.31 192 ILE A C 1
ATOM 1553 O O . ILE A 1 192 ? -8.652 -12.482 -3.465 1.00 86.31 192 ILE A O 1
ATOM 1557 N N . ARG A 1 193 ? -7.437 -10.591 -3.394 1.00 80.12 193 ARG A N 1
ATOM 1558 C CA . ARG A 1 193 ? -8.526 -9.604 -3.437 1.00 80.12 193 ARG A CA 1
ATOM 1559 C C . ARG A 1 193 ? -7.972 -8.293 -4.016 1.00 80.12 193 ARG A C 1
ATOM 1561 O O . ARG A 1 193 ? -6.757 -8.222 -4.209 1.00 80.12 193 ARG A O 1
ATOM 1568 N N . PRO A 1 194 ? -8.792 -7.269 -4.319 1.00 78.75 194 PRO A N 1
ATOM 1569 C CA . PRO A 1 194 ? -8.292 -6.012 -4.873 1.00 78.75 194 PRO A CA 1
ATOM 1570 C C . PRO A 1 194 ? -7.072 -5.485 -4.104 1.00 78.75 194 PRO A C 1
ATOM 1572 O O . PRO A 1 194 ? -7.098 -5.395 -2.880 1.00 78.75 194 PRO A O 1
ATOM 1575 N N . ASN A 1 195 ? -5.991 -5.205 -4.837 1.00 81.12 195 ASN A N 1
ATOM 1576 C CA . ASN A 1 195 ? -4.690 -4.753 -4.333 1.00 81.12 195 ASN A CA 1
ATOM 1577 C C . ASN A 1 195 ? -3.955 -5.681 -3.340 1.00 81.12 195 ASN A C 1
ATOM 1579 O O . ASN A 1 195 ? -2.868 -5.308 -2.902 1.00 81.12 195 ASN A O 1
ATOM 1583 N N . GLU A 1 196 ? -4.471 -6.869 -3.006 1.00 86.88 196 GLU A N 1
ATOM 1584 C CA . GLU A 1 196 ? -3.806 -7.840 -2.127 1.00 86.88 196 GLU A CA 1
ATOM 1585 C C . GLU A 1 196 ? -3.332 -9.072 -2.899 1.00 86.88 196 GLU A C 1
ATOM 1587 O O . GLU A 1 196 ? -4.101 -9.732 -3.603 1.00 86.88 196 GLU A O 1
ATOM 1592 N N . TYR A 1 197 ? -2.067 -9.425 -2.698 1.00 89.69 197 TYR A N 1
ATOM 1593 C CA . TYR A 1 197 ? -1.375 -10.480 -3.419 1.00 89.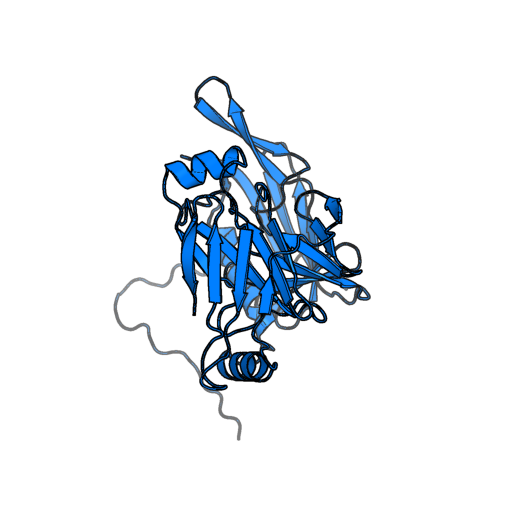69 197 TYR A CA 1
ATOM 1594 C C . TYR A 1 197 ? -0.695 -11.455 -2.453 1.00 89.69 197 TYR A C 1
ATOM 1596 O O . TYR A 1 197 ? -0.160 -11.054 -1.418 1.00 89.69 197 TYR A O 1
ATOM 1604 N N . LEU A 1 198 ? -0.694 -12.740 -2.817 1.00 89.50 198 LEU A N 1
ATOM 1605 C CA . LEU A 1 198 ? 0.101 -13.787 -2.181 1.00 89.50 198 LEU A CA 1
ATOM 1606 C C . LEU A 1 198 ? 1.397 -13.986 -2.966 1.00 89.50 198 LEU A C 1
ATOM 1608 O O . LEU A 1 198 ? 1.352 -14.246 -4.172 1.00 89.50 198 LEU A O 1
ATOM 1612 N N . PHE A 1 199 ? 2.523 -13.942 -2.265 1.00 86.62 199 PHE A N 1
ATOM 1613 C CA . PHE A 1 199 ? 3.850 -14.229 -2.792 1.00 86.62 199 PHE A CA 1
ATOM 1614 C C . PHE A 1 199 ? 4.590 -15.151 -1.824 1.00 86.62 199 PHE A C 1
ATOM 1616 O O . PHE A 1 199 ? 4.856 -14.769 -0.689 1.00 86.62 199 PHE A O 1
ATOM 1623 N N . GLU A 1 200 ? 4.879 -16.383 -2.249 1.00 85.00 200 GLU A N 1
ATOM 1624 C CA . GLU A 1 200 ? 5.648 -17.364 -1.458 1.00 85.00 200 GLU A CA 1
ATOM 1625 C C . GLU A 1 200 ? 5.153 -17.526 -0.006 1.00 85.00 200 GLU A C 1
ATOM 1627 O O . GLU A 1 200 ? 5.929 -17.543 0.946 1.00 85.00 200 GLU A O 1
ATOM 1632 N N . GLY A 1 201 ? 3.830 -17.593 0.175 1.00 80.75 201 GLY A N 1
ATOM 1633 C CA . GLY A 1 201 ? 3.200 -17.729 1.494 1.00 80.75 201 GLY A CA 1
ATOM 1634 C C . GLY A 1 201 ? 3.089 -16.429 2.302 1.00 80.75 201 GLY A C 1
ATOM 1635 O O . GLY A 1 201 ? 2.520 -16.442 3.391 1.00 80.75 201 GLY A O 1
ATOM 1636 N N . LYS A 1 202 ? 3.567 -15.301 1.771 1.00 84.81 202 LYS A N 1
ATOM 1637 C CA . LYS A 1 202 ? 3.501 -13.974 2.395 1.00 84.81 202 LYS A CA 1
ATOM 1638 C C . LYS A 1 202 ? 2.470 -13.105 1.687 1.00 84.81 202 LYS A C 1
ATOM 1640 O O . LYS A 1 202 ? 2.270 -13.229 0.478 1.00 84.81 202 LYS A O 1
ATOM 1645 N N . LYS A 1 203 ? 1.809 -12.223 2.435 1.00 90.06 203 LYS A N 1
ATOM 1646 C CA . LYS A 1 203 ? 0.799 -11.320 1.881 1.00 90.06 203 LYS A CA 1
ATOM 1647 C C . LYS A 1 203 ? 1.346 -9.919 1.706 1.00 90.06 203 LYS A C 1
ATOM 1649 O O . LYS A 1 203 ? 2.061 -9.411 2.564 1.00 90.06 203 LYS A O 1
ATOM 1654 N N . ILE A 1 204 ? 0.937 -9.283 0.621 1.00 88.81 204 ILE A N 1
ATOM 1655 C CA . ILE A 1 204 ? 1.259 -7.895 0.321 1.00 88.81 204 ILE A CA 1
ATOM 1656 C C . ILE A 1 204 ? -0.015 -7.176 -0.082 1.00 88.81 204 ILE A C 1
ATOM 1658 O O . ILE A 1 204 ? -0.801 -7.717 -0.856 1.00 88.81 204 ILE A O 1
ATOM 1662 N N . ARG A 1 205 ? -0.202 -5.954 0.411 1.00 87.62 205 ARG A N 1
ATOM 1663 C CA . ARG A 1 205 ? -1.278 -5.055 0.000 1.00 87.62 205 ARG A CA 1
ATOM 1664 C C . ARG A 1 205 ? -0.687 -3.775 -0.569 1.00 87.62 205 ARG A C 1
ATOM 1666 O O . ARG A 1 205 ? 0.123 -3.137 0.088 1.00 87.62 205 ARG A O 1
ATOM 1673 N N . ILE A 1 206 ? -1.099 -3.392 -1.770 1.00 83.94 206 ILE A N 1
ATOM 1674 C CA . ILE A 1 206 ? -0.802 -2.065 -2.313 1.00 83.94 206 ILE A CA 1
ATOM 1675 C C . ILE A 1 206 ? -1.818 -1.091 -1.708 1.00 83.94 206 ILE A C 1
ATOM 1677 O O . ILE A 1 206 ? -3.029 -1.287 -1.818 1.00 83.94 206 ILE A O 1
ATOM 1681 N N . MET A 1 207 ? -1.327 -0.065 -1.027 1.00 77.81 207 MET A N 1
ATOM 1682 C CA . MET A 1 207 ? -2.113 0.886 -0.251 1.00 77.81 207 MET A CA 1
ATOM 1683 C C . MET A 1 207 ? -2.579 2.053 -1.130 1.00 77.81 207 MET A C 1
ATOM 1685 O O . MET A 1 207 ? -2.203 3.188 -0.898 1.00 77.81 207 MET A O 1
ATOM 1689 N N . THR A 1 208 ? -3.334 1.780 -2.195 1.00 69.75 208 THR A N 1
ATOM 1690 C CA . THR A 1 208 ? -3.871 2.806 -3.111 1.00 69.75 208 THR A CA 1
ATOM 1691 C C . THR A 1 208 ? -5.274 2.420 -3.573 1.00 69.75 208 THR A C 1
ATOM 1693 O O . THR A 1 208 ? -5.593 1.236 -3.586 1.00 69.75 208 THR A O 1
ATOM 1696 N N . ASP A 1 209 ? -6.118 3.374 -3.990 1.00 61.91 209 ASP A N 1
ATOM 1697 C CA . ASP A 1 209 ? -7.511 3.108 -4.402 1.00 61.91 209 ASP A CA 1
ATOM 1698 C C . ASP A 1 209 ? -7.629 2.001 -5.459 1.00 61.91 209 ASP A C 1
ATOM 1700 O O . ASP A 1 209 ? -8.542 1.173 -5.410 1.00 61.91 209 ASP A O 1
ATOM 1704 N N . LYS A 1 210 ? -6.677 1.968 -6.390 1.00 64.75 210 LYS A N 1
ATOM 1705 C CA . LYS A 1 210 ? -6.560 0.985 -7.453 1.00 64.75 210 LYS A CA 1
ATOM 1706 C C . LYS A 1 210 ? -5.121 0.950 -7.948 1.00 64.75 210 LYS A C 1
ATOM 1708 O O . LYS A 1 210 ? -4.685 1.856 -8.657 1.00 64.75 210 LYS A O 1
ATOM 1713 N N . ALA A 1 211 ? -4.408 -0.133 -7.647 1.00 70.81 211 ALA A N 1
ATOM 1714 C CA . ALA A 1 211 ? -3.127 -0.390 -8.283 1.00 70.81 211 ALA A CA 1
ATOM 1715 C C . ALA A 1 211 ? -3.385 -0.693 -9.763 1.00 70.81 211 ALA A C 1
ATOM 1717 O O . ALA A 1 211 ? -3.975 -1.717 -10.123 1.00 70.81 211 ALA A O 1
ATOM 1718 N N . LEU A 1 212 ? -2.995 0.227 -10.639 1.00 73.19 212 LEU A N 1
ATOM 1719 C CA . LEU A 1 212 ? -3.119 0.016 -12.073 1.00 73.19 212 LEU A CA 1
ATOM 1720 C C . LEU A 1 212 ? -1.970 -0.880 -12.521 1.00 73.19 212 LEU A C 1
ATOM 1722 O O . LEU A 1 212 ? -0.825 -0.476 -12.416 1.00 73.19 212 LEU A O 1
ATOM 1726 N N . ARG A 1 213 ? -2.288 -2.084 -13.012 1.00 77.94 213 ARG A N 1
ATOM 1727 C CA . ARG A 1 213 ? -1.344 -3.016 -13.664 1.00 77.94 213 ARG A CA 1
ATOM 1728 C C . ARG A 1 213 ? 0.004 -3.157 -12.925 1.00 77.94 213 ARG A C 1
ATOM 1730 O O . ARG A 1 213 ? 1.050 -2.958 -13.548 1.00 77.94 213 ARG A O 1
ATOM 1737 N N . PRO A 1 214 ? 0.002 -3.502 -11.622 1.00 87.19 214 PRO A N 1
ATOM 1738 C CA . PRO A 1 214 ? 1.246 -3.666 -10.889 1.00 87.19 214 PRO A CA 1
ATOM 1739 C C . PRO A 1 214 ? 2.137 -4.708 -11.569 1.00 87.19 214 PRO A C 1
ATOM 1741 O O . PRO A 1 214 ? 1.670 -5.740 -12.062 1.00 87.19 214 PRO A O 1
ATOM 1744 N N . ARG A 1 215 ? 3.429 -4.409 -11.611 1.00 89.75 215 ARG A N 1
ATOM 1745 C CA . ARG A 1 215 ? 4.481 -5.271 -12.134 1.00 89.75 215 ARG A CA 1
ATOM 1746 C C . ARG A 1 215 ? 5.236 -5.867 -10.967 1.00 89.75 215 ARG A C 1
ATOM 1748 O O . ARG A 1 215 ? 5.590 -5.169 -10.021 1.00 89.75 215 ARG A O 1
ATOM 1755 N N . PHE A 1 216 ? 5.487 -7.161 -11.073 1.00 91.81 216 PHE A N 1
ATOM 1756 C CA . PHE A 1 216 ? 6.178 -7.918 -10.053 1.00 91.81 216 PHE A CA 1
ATOM 1757 C C . PHE A 1 216 ? 7.380 -8.617 -10.672 1.00 91.81 216 PHE A C 1
ATOM 1759 O O . PHE A 1 216 ? 7.210 -9.475 -11.541 1.00 91.81 216 PHE A O 1
ATOM 1766 N N . LEU A 1 217 ? 8.576 -8.248 -10.229 1.00 93.19 217 LEU A N 1
ATOM 1767 C CA . LEU A 1 217 ? 9.840 -8.775 -10.743 1.00 93.19 217 LEU A CA 1
ATOM 1768 C C . LEU A 1 217 ? 10.619 -9.436 -9.607 1.00 93.19 217 LEU A C 1
ATOM 1770 O O . LEU A 1 217 ? 10.532 -8.991 -8.465 1.00 93.19 217 LEU A O 1
ATOM 1774 N N . CYS A 1 218 ? 11.376 -10.4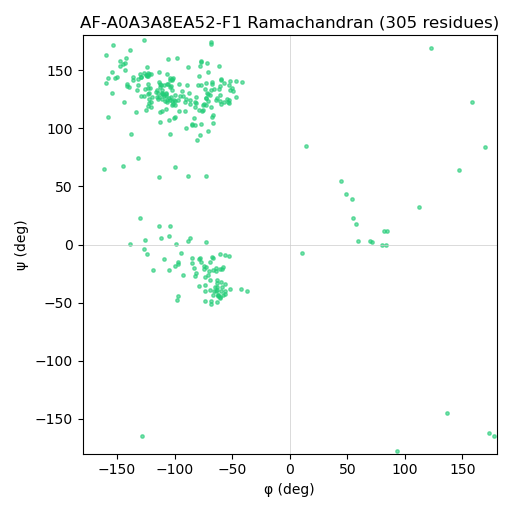90 -9.894 1.00 91.38 218 CYS A N 1
ATOM 1775 C CA . CYS A 1 218 ? 12.247 -11.127 -8.904 1.00 91.38 218 CYS A CA 1
ATOM 1776 C C . CYS A 1 218 ? 13.558 -11.581 -9.505 1.00 91.38 218 CYS A C 1
ATOM 1778 O O . CYS A 1 218 ? 13.699 -11.810 -10.704 1.00 91.38 218 CYS A O 1
ATOM 1780 N N . SER A 1 219 ? 14.492 -11.768 -8.589 1.00 91.75 219 SER A N 1
ATOM 1781 C CA . SER A 1 219 ? 15.751 -12.456 -8.777 1.00 91.75 219 SER A CA 1
ATOM 1782 C C . SER A 1 219 ? 15.894 -13.512 -7.676 1.00 91.75 219 SER A C 1
ATOM 1784 O O . SER A 1 219 ? 14.926 -13.879 -6.996 1.00 91.75 219 SER A O 1
ATOM 1786 N N . LYS A 1 220 ? 17.108 -14.028 -7.479 1.00 88.81 220 LYS A N 1
ATOM 1787 C CA . LYS A 1 220 ? 17.389 -14.988 -6.413 1.00 88.81 220 LYS A CA 1
ATOM 1788 C C . LYS A 1 220 ? 17.141 -14.385 -5.027 1.00 88.81 220 LYS A C 1
ATOM 1790 O O . LYS A 1 220 ? 16.499 -15.045 -4.214 1.00 88.81 220 LYS A O 1
ATOM 1795 N N . HIS A 1 221 ? 17.593 -13.154 -4.775 1.00 88.62 221 HIS A N 1
ATOM 1796 C CA . HIS A 1 221 ? 17.534 -12.553 -3.435 1.00 88.62 221 HIS A CA 1
ATOM 1797 C C . HIS A 1 221 ? 16.514 -11.422 -3.290 1.00 88.62 221 HIS A C 1
ATOM 1799 O O . HIS A 1 221 ? 16.185 -11.048 -2.163 1.00 88.62 221 HIS A O 1
ATOM 1805 N N . TYR A 1 222 ? 15.971 -10.903 -4.393 1.00 89.38 222 TYR A N 1
ATOM 1806 C CA . TYR A 1 222 ? 15.078 -9.751 -4.353 1.00 89.38 222 TYR A CA 1
ATOM 1807 C C . TYR A 1 222 ? 13.728 -10.020 -5.003 1.00 89.38 222 TYR A C 1
ATOM 1809 O O . TYR A 1 222 ? 13.590 -10.824 -5.928 1.00 89.38 222 TYR A O 1
ATOM 1817 N N . ALA A 1 223 ? 12.735 -9.289 -4.515 1.00 90.94 223 ALA A N 1
ATOM 1818 C CA . ALA A 1 223 ? 11.446 -9.101 -5.150 1.00 90.94 223 ALA A CA 1
ATOM 1819 C C . ALA A 1 223 ? 11.208 -7.599 -5.316 1.00 90.94 223 ALA A C 1
ATOM 1821 O O . ALA A 1 223 ? 11.614 -6.807 -4.469 1.00 90.94 223 ALA A O 1
ATOM 1822 N N . ALA A 1 224 ? 10.543 -7.199 -6.388 1.00 90.31 224 ALA A N 1
ATOM 1823 C CA . ALA A 1 224 ? 10.176 -5.819 -6.621 1.00 90.31 224 ALA A CA 1
ATOM 1824 C C . ALA A 1 224 ? 8.714 -5.705 -7.024 1.00 90.31 224 ALA A C 1
ATOM 1826 O O . ALA A 1 224 ? 8.191 -6.539 -7.769 1.00 90.31 224 ALA A O 1
ATOM 1827 N N . VAL A 1 225 ? 8.081 -4.646 -6.535 1.00 90.06 225 VAL A N 1
ATOM 1828 C CA . VAL A 1 225 ? 6.715 -4.267 -6.879 1.00 90.06 225 VAL A CA 1
ATOM 1829 C C . VAL A 1 225 ? 6.770 -2.872 -7.473 1.00 90.06 225 VAL A C 1
ATOM 1831 O O . VAL A 1 225 ? 7.268 -1.952 -6.830 1.00 90.06 225 VAL A O 1
ATOM 1834 N N . ALA A 1 226 ? 6.274 -2.728 -8.696 1.00 88.12 226 ALA A N 1
ATOM 1835 C CA . ALA A 1 226 ? 6.183 -1.452 -9.382 1.00 88.12 226 ALA A CA 1
ATOM 1836 C C . ALA A 1 226 ? 4.738 -1.174 -9.774 1.00 88.12 226 ALA A C 1
ATOM 1838 O O . ALA A 1 226 ? 4.101 -1.991 -10.443 1.00 88.12 226 ALA A O 1
ATOM 1839 N N . PHE A 1 227 ? 4.201 -0.033 -9.370 1.00 83.75 227 PHE A N 1
ATOM 1840 C CA . PHE A 1 227 ? 2.829 0.340 -9.683 1.00 83.75 227 PHE A CA 1
ATOM 1841 C C . PHE A 1 227 ? 2.706 1.846 -9.842 1.00 83.75 227 PHE A C 1
ATOM 1843 O O . PHE A 1 227 ? 3.465 2.622 -9.274 1.00 83.75 227 PHE A O 1
ATOM 1850 N N . MET A 1 228 ? 1.725 2.267 -10.630 1.00 78.31 228 MET A N 1
ATOM 1851 C CA . MET A 1 228 ? 1.321 3.664 -10.647 1.00 78.31 228 MET A CA 1
ATOM 1852 C C . MET A 1 228 ? 0.217 3.841 -9.609 1.00 78.31 228 MET A C 1
ATOM 1854 O O . MET A 1 228 ? -0.866 3.258 -9.753 1.00 78.31 228 MET A O 1
ATOM 1858 N N . SER A 1 229 ? 0.483 4.622 -8.564 1.00 65.88 229 SER A N 1
ATOM 1859 C CA . SER A 1 229 ? -0.573 5.057 -7.659 1.00 65.88 229 SER A CA 1
ATOM 1860 C C . SER A 1 229 ? -1.507 6.000 -8.412 1.00 65.88 229 SER A C 1
ATOM 1862 O O . SER A 1 229 ? -1.104 6.841 -9.230 1.00 65.88 229 SER A O 1
ATOM 1864 N N . ARG A 1 230 ? -2.812 5.831 -8.200 1.00 55.38 230 ARG A N 1
ATOM 1865 C CA . ARG A 1 230 ? -3.772 6.774 -8.754 1.00 55.38 230 ARG A CA 1
ATOM 1866 C C . ARG A 1 230 ? -3.724 8.015 -7.875 1.00 55.38 230 ARG A C 1
ATOM 1868 O O . ARG A 1 230 ? -4.233 8.019 -6.767 1.00 55.38 230 ARG A O 1
ATOM 1875 N N . ILE A 1 231 ? -3.073 9.046 -8.394 1.00 47.62 231 ILE A N 1
ATOM 1876 C CA . ILE A 1 231 ? -3.330 10.472 -8.161 1.00 47.62 231 ILE A CA 1
ATOM 1877 C C . ILE A 1 231 ? -4.244 10.755 -6.953 1.00 47.62 231 ILE A C 1
ATOM 1879 O O . ILE A 1 231 ? -5.442 11.004 -7.095 1.00 47.62 231 ILE A O 1
ATOM 1883 N N . GLY A 1 232 ? -3.642 10.804 -5.770 1.00 42.06 232 GLY A N 1
ATOM 1884 C CA . GLY A 1 232 ? -3.965 11.833 -4.794 1.00 42.06 232 GLY A CA 1
ATOM 1885 C C . GLY A 1 232 ? -3.154 13.073 -5.165 1.00 42.06 232 GLY A C 1
ATOM 1886 O O . GLY A 1 232 ? -1.934 13.043 -5.122 1.00 42.06 232 GLY A O 1
ATOM 1887 N N . PHE A 1 233 ? -3.853 14.094 -5.658 1.00 43.31 233 PHE A N 1
ATOM 1888 C CA . PHE A 1 233 ? -3.565 15.515 -5.947 1.00 43.31 233 PHE A CA 1
ATOM 1889 C C . PHE A 1 233 ? -2.155 16.162 -5.922 1.00 43.31 233 PHE A C 1
ATOM 1891 O O . PHE A 1 233 ? -2.068 17.303 -6.370 1.00 43.31 233 PHE A O 1
ATOM 1898 N N . THR A 1 234 ? -1.059 15.534 -5.499 1.00 38.78 234 THR A N 1
ATOM 1899 C CA . THR A 1 234 ? 0.284 16.156 -5.502 1.00 38.78 234 THR A CA 1
ATOM 1900 C C . THR A 1 234 ? 1.312 15.441 -6.378 1.00 38.78 234 THR A C 1
ATOM 1902 O O . THR A 1 234 ? 2.246 16.091 -6.841 1.00 38.78 234 THR A O 1
ATOM 1905 N N . LYS A 1 235 ? 1.132 14.152 -6.697 1.00 46.16 235 LYS A N 1
ATOM 1906 C CA . LYS A 1 235 ? 2.078 13.379 -7.525 1.00 46.16 235 LYS A CA 1
ATOM 1907 C C . LYS A 1 235 ? 1.373 12.607 -8.635 1.00 46.16 235 LYS A C 1
ATOM 1909 O O . LYS A 1 235 ? 1.201 11.394 -8.593 1.00 46.16 235 LYS A O 1
ATOM 1914 N N . THR A 1 236 ? 0.939 13.325 -9.667 1.00 53.78 236 THR A N 1
ATOM 1915 C CA . THR A 1 236 ? 0.385 12.686 -10.862 1.00 53.78 236 THR A CA 1
ATOM 1916 C C . THR A 1 236 ? 1.494 12.304 -11.816 1.00 53.78 236 THR A C 1
ATOM 1918 O O . THR A 1 236 ? 1.989 13.163 -12.538 1.00 53.78 236 THR A O 1
ATOM 1921 N N . GLY A 1 237 ? 1.840 11.023 -11.873 1.00 62.06 237 GLY A N 1
ATOM 1922 C CA . GLY A 1 237 ? 2.812 10.527 -12.843 1.00 62.06 237 GLY A CA 1
ATOM 1923 C C . GLY A 1 237 ? 4.115 10.036 -12.272 1.00 62.06 237 GLY A C 1
ATOM 1924 O O . GLY A 1 237 ? 5.115 10.154 -12.956 1.00 62.06 237 GLY A O 1
ATOM 1925 N N . TYR A 1 238 ? 4.100 9.469 -11.073 1.00 75.25 238 TYR A N 1
ATOM 1926 C CA . TYR A 1 238 ? 5.222 8.673 -10.612 1.00 75.25 238 TYR A CA 1
ATOM 1927 C C . TYR A 1 238 ? 4.847 7.194 -10.666 1.00 75.25 238 TYR A C 1
ATOM 1929 O O . TYR A 1 238 ? 3.716 6.817 -10.347 1.00 75.25 238 TYR A O 1
ATOM 1937 N N . MET A 1 239 ? 5.780 6.366 -11.120 1.00 80.88 239 MET A N 1
ATOM 1938 C CA . MET A 1 239 ? 5.763 4.941 -10.831 1.00 80.88 239 MET A CA 1
ATOM 1939 C C . MET A 1 239 ? 6.472 4.739 -9.497 1.00 80.88 239 MET A C 1
ATOM 1941 O O . MET A 1 239 ? 7.639 5.108 -9.364 1.00 80.88 239 MET A O 1
ATOM 1945 N N . GLU A 1 240 ? 5.753 4.168 -8.539 1.00 83.19 240 GLU A N 1
ATOM 1946 C CA . GLU A 1 240 ? 6.284 3.759 -7.244 1.00 83.19 240 GLU A CA 1
ATOM 1947 C C . GLU A 1 240 ? 6.937 2.392 -7.431 1.00 83.19 240 GLU A C 1
ATOM 1949 O O . GLU A 1 240 ? 6.292 1.448 -7.902 1.00 83.19 240 GLU A O 1
ATOM 1954 N N . ILE A 1 241 ? 8.225 2.287 -7.109 1.00 85.94 241 ILE A N 1
ATOM 1955 C CA . ILE A 1 241 ? 8.999 1.052 -7.225 1.00 85.94 241 ILE A CA 1
ATOM 1956 C C . ILE A 1 241 ? 9.579 0.716 -5.856 1.00 85.94 241 ILE A C 1
ATOM 1958 O O . ILE A 1 241 ? 10.385 1.458 -5.295 1.00 85.94 241 ILE A O 1
ATOM 1962 N N . MET A 1 242 ? 9.196 -0.438 -5.323 1.00 86.38 242 MET A N 1
ATOM 1963 C CA . MET A 1 242 ? 9.717 -0.957 -4.063 1.00 86.38 242 MET A CA 1
ATOM 1964 C C . MET A 1 242 ? 10.525 -2.213 -4.322 1.00 86.38 242 MET A C 1
ATOM 1966 O O . MET A 1 242 ? 10.022 -3.152 -4.935 1.00 86.38 242 MET A O 1
ATOM 1970 N N . ILE A 1 243 ? 11.762 -2.232 -3.831 1.00 87.38 243 ILE A N 1
ATOM 1971 C CA . ILE A 1 243 ? 12.644 -3.397 -3.877 1.00 87.38 243 ILE A CA 1
ATOM 1972 C C . ILE A 1 243 ? 12.734 -3.960 -2.463 1.00 87.38 243 ILE A C 1
ATOM 1974 O O . ILE A 1 243 ? 12.979 -3.237 -1.493 1.00 87.38 243 ILE A O 1
ATOM 1978 N N . LEU A 1 244 ? 12.508 -5.260 -2.358 1.00 85.88 244 LEU A N 1
ATOM 1979 C CA . LEU A 1 244 ? 12.369 -5.997 -1.118 1.00 85.88 244 LEU A CA 1
ATOM 1980 C C . LEU A 1 244 ? 13.339 -7.177 -1.115 1.00 85.88 244 LEU A C 1
ATOM 1982 O O . LEU A 1 244 ? 13.577 -7.809 -2.148 1.00 85.88 244 LEU A O 1
ATOM 1986 N N . ASN A 1 245 ? 13.839 -7.528 0.062 1.00 85.62 245 ASN A N 1
ATOM 1987 C CA . ASN A 1 245 ? 14.465 -8.819 0.286 1.00 85.62 245 ASN A CA 1
ATOM 1988 C C . ASN A 1 245 ? 13.395 -9.902 0.073 1.00 85.62 245 ASN A C 1
ATOM 1990 O O . ASN A 1 245 ? 12.320 -9.846 0.668 1.00 85.62 245 ASN A O 1
ATOM 1994 N N . ARG A 1 246 ? 13.655 -10.885 -0.789 1.00 87.94 246 ARG A N 1
ATOM 1995 C CA . ARG A 1 246 ? 12.664 -11.913 -1.152 1.00 87.94 246 ARG A CA 1
ATOM 1996 C C . ARG A 1 246 ? 12.244 -12.771 0.048 1.00 87.94 246 ARG A C 1
ATOM 1998 O O . ARG A 1 246 ? 11.077 -13.156 0.181 1.00 87.94 246 ARG A O 1
ATOM 2005 N N . GLU A 1 247 ? 13.188 -13.056 0.938 1.00 84.62 247 GLU A N 1
ATOM 2006 C CA . GLU A 1 247 ? 12.960 -13.888 2.112 1.00 84.62 247 GLU A CA 1
ATOM 2007 C C . GLU A 1 247 ? 12.150 -13.147 3.178 1.00 84.62 247 GLU A C 1
ATOM 2009 O O . GLU A 1 247 ? 11.150 -13.682 3.649 1.00 84.62 247 GLU A O 1
ATOM 2014 N N . THR A 1 248 ? 12.518 -11.915 3.528 1.00 80.69 248 THR A N 1
ATOM 2015 C CA . THR A 1 248 ? 11.900 -11.196 4.660 1.00 80.69 248 THR A CA 1
ATOM 2016 C C . THR A 1 248 ? 10.786 -10.227 4.252 1.00 80.69 248 THR A C 1
ATOM 2018 O O . THR A 1 248 ? 9.978 -9.824 5.099 1.00 80.69 248 THR A O 1
ATOM 2021 N N . LEU A 1 249 ? 10.729 -9.872 2.962 1.00 81.56 249 LEU A N 1
ATOM 2022 C CA . LEU A 1 249 ? 9.949 -8.768 2.384 1.00 81.56 249 LEU A CA 1
ATOM 2023 C C . LEU A 1 249 ? 10.224 -7.406 3.025 1.00 81.56 249 LEU A C 1
ATOM 2025 O O . LEU A 1 249 ? 9.401 -6.495 2.952 1.00 81.56 249 LEU A O 1
ATOM 2029 N N . GLU A 1 250 ? 11.387 -7.252 3.648 1.00 79.00 250 GLU A N 1
ATOM 2030 C CA . GLU A 1 250 ? 11.853 -5.959 4.127 1.00 79.00 250 GLU A CA 1
ATOM 2031 C C . GLU A 1 250 ? 12.426 -5.149 2.968 1.00 79.00 250 GLU A C 1
ATOM 2033 O O . GLU A 1 250 ? 13.028 -5.699 2.047 1.00 79.00 250 GLU A O 1
ATOM 2038 N N . SER A 1 251 ? 12.235 -3.831 3.007 1.00 77.00 251 SER A N 1
ATOM 2039 C CA . SER A 1 251 ? 12.836 -2.927 2.027 1.00 77.00 251 SER A CA 1
ATOM 2040 C C . SER A 1 251 ? 14.360 -3.024 2.070 1.00 77.00 251 SER A C 1
ATOM 2042 O O . SER A 1 251 ? 14.955 -3.037 3.148 1.00 77.00 251 SER A O 1
ATOM 2044 N N . VAL A 1 252 ? 14.976 -3.070 0.889 1.00 74.19 252 VAL A N 1
ATOM 2045 C CA . VAL A 1 252 ? 16.435 -3.048 0.740 1.00 74.19 252 VAL A CA 1
ATOM 2046 C C . VAL A 1 252 ? 16.901 -1.656 0.320 1.00 74.19 252 VAL A C 1
ATOM 2048 O O . VAL A 1 252 ? 16.259 -0.996 -0.494 1.00 74.19 252 VAL A O 1
ATOM 2051 N N . GLY A 1 253 ? 18.039 -1.219 0.860 1.00 65.00 253 GLY A N 1
ATOM 2052 C CA . GLY A 1 253 ? 18.654 0.070 0.531 1.00 65.00 253 GLY A CA 1
ATOM 2053 C C . GLY A 1 253 ? 18.256 1.213 1.466 1.00 65.00 253 GLY A C 1
ATOM 2054 O O . GLY A 1 253 ? 17.547 1.035 2.453 1.00 65.00 253 GLY A O 1
ATOM 2055 N N . CYS A 1 254 ? 18.762 2.413 1.174 1.00 59.09 254 CYS A N 1
ATOM 2056 C CA . CYS A 1 254 ? 18.491 3.600 1.992 1.00 59.09 254 CYS A CA 1
ATOM 2057 C C . CYS A 1 254 ? 17.077 4.153 1.809 1.00 59.09 254 CYS A C 1
ATOM 2059 O O . CYS A 1 254 ? 16.604 4.921 2.647 1.00 59.09 254 CYS A O 1
ATOM 2061 N N . ARG A 1 255 ? 16.427 3.824 0.688 1.00 63.31 255 ARG A N 1
ATOM 2062 C CA . ARG A 1 255 ? 15.094 4.308 0.343 1.00 63.31 255 ARG A CA 1
ATOM 2063 C C . ARG A 1 255 ? 14.089 3.175 0.439 1.00 63.31 255 ARG A C 1
ATOM 2065 O O . ARG A 1 255 ? 14.328 2.070 -0.028 1.00 63.31 255 ARG A O 1
ATOM 2072 N N . ARG A 1 256 ? 12.932 3.496 1.017 1.00 63.31 256 ARG A N 1
ATOM 2073 C CA . ARG A 1 256 ? 11.782 2.584 1.089 1.00 63.31 256 ARG A CA 1
ATOM 2074 C C . ARG A 1 256 ? 11.058 2.443 -0.250 1.00 63.31 256 ARG A C 1
ATOM 2076 O O . ARG A 1 256 ? 10.300 1.498 -0.426 1.00 63.31 256 ARG A O 1
ATOM 2083 N N . GLU A 1 257 ? 11.281 3.396 -1.148 1.00 68.69 257 GLU A N 1
ATOM 2084 C CA . GLU A 1 257 ? 10.551 3.583 -2.392 1.00 68.69 257 GLU A CA 1
ATOM 2085 C C . GLU A 1 257 ? 11.397 4.419 -3.357 1.00 68.69 257 GLU A C 1
ATOM 2087 O O . GLU A 1 257 ? 12.061 5.381 -2.945 1.00 68.69 257 GLU A O 1
ATOM 2092 N N . PHE A 1 258 ? 11.376 4.033 -4.627 1.00 74.69 258 PHE A N 1
ATOM 2093 C CA . PHE A 1 258 ? 11.917 4.805 -5.732 1.00 74.69 258 PHE A CA 1
ATOM 2094 C C . PHE A 1 258 ? 10.759 5.375 -6.544 1.00 74.69 258 PHE A C 1
ATOM 2096 O O . PHE A 1 258 ? 9.861 4.637 -6.946 1.00 74.69 258 PHE A O 1
ATOM 2103 N N . ASP A 1 259 ? 10.827 6.675 -6.811 1.00 75.19 259 ASP A N 1
ATOM 2104 C CA . ASP A 1 259 ? 9.847 7.388 -7.620 1.00 75.19 259 ASP A CA 1
ATOM 2105 C C . ASP A 1 259 ? 10.429 7.606 -9.017 1.00 75.19 259 ASP A C 1
ATOM 2107 O O . ASP A 1 259 ? 11.490 8.217 -9.161 1.00 75.19 259 ASP A O 1
ATOM 2111 N N . SER A 1 260 ? 9.727 7.143 -10.049 1.00 77.75 260 SER A N 1
ATOM 2112 C CA . SER A 1 260 ? 10.089 7.379 -11.449 1.00 77.75 260 SER A CA 1
ATOM 2113 C C . SER A 1 260 ? 9.054 8.278 -12.113 1.00 77.75 260 SER A C 1
ATOM 2115 O O . SER A 1 260 ? 7.897 7.883 -12.247 1.00 77.75 260 SER A O 1
ATOM 2117 N N . GLU A 1 261 ? 9.445 9.492 -12.510 1.00 81.50 261 GLU A N 1
ATOM 2118 C CA . GLU A 1 261 ? 8.535 10.413 -13.197 1.00 81.50 261 GLU A CA 1
ATOM 2119 C C . GLU A 1 261 ? 8.242 9.921 -14.619 1.00 81.50 261 GLU A C 1
ATOM 2121 O O . GLU A 1 261 ? 9.152 9.613 -15.393 1.00 81.50 261 GLU A O 1
ATOM 2126 N N . LEU A 1 262 ? 6.955 9.862 -14.950 1.00 81.25 262 LEU A N 1
ATOM 2127 C CA . LEU A 1 262 ? 6.410 9.460 -16.235 1.00 81.25 262 LEU A CA 1
ATOM 2128 C C . LEU A 1 262 ? 5.800 10.672 -16.932 1.00 81.25 262 LEU A C 1
ATOM 2130 O O . LEU A 1 262 ? 4.932 11.367 -16.385 1.00 81.25 262 LEU A O 1
ATOM 2134 N N . ASN A 1 263 ? 6.184 10.882 -18.187 1.00 85.44 263 ASN A N 1
ATOM 2135 C CA . ASN A 1 263 ? 5.591 11.934 -19.004 1.00 85.44 263 ASN A CA 1
ATOM 2136 C C . ASN A 1 263 ? 4.113 11.619 -19.356 1.00 85.44 263 ASN A C 1
ATOM 2138 O O . ASN A 1 263 ? 3.558 10.568 -19.026 1.00 85.44 263 ASN A O 1
ATOM 2142 N N . VAL A 1 264 ? 3.414 12.562 -19.998 1.00 83.94 264 VAL A N 1
ATOM 2143 C CA . VAL A 1 264 ? 1.991 12.398 -20.368 1.00 83.94 264 VAL A CA 1
ATOM 2144 C C . VAL A 1 264 ? 1.754 11.151 -21.228 1.00 83.94 264 VAL A C 1
ATOM 2146 O O . VAL A 1 264 ? 0.794 10.424 -20.976 1.00 83.94 264 VAL A O 1
ATOM 2149 N N . GLU A 1 265 ? 2.619 10.894 -22.205 1.00 87.19 265 GLU A N 1
ATOM 2150 C CA . GLU A 1 265 ? 2.493 9.771 -23.134 1.00 87.19 265 GLU A CA 1
ATOM 2151 C C . GLU A 1 265 ? 2.716 8.430 -22.426 1.00 87.19 265 GLU A C 1
ATOM 2153 O O . GLU A 1 265 ? 1.855 7.551 -22.494 1.00 87.19 265 GLU A O 1
ATOM 2158 N N . GLN A 1 266 ? 3.793 8.310 -21.647 1.00 88.00 266 GLN A N 1
ATOM 2159 C CA . GLN A 1 266 ? 4.108 7.120 -20.848 1.00 88.00 266 GLN A CA 1
ATOM 2160 C C . GLN A 1 266 ? 2.967 6.767 -19.888 1.00 88.00 266 GLN A C 1
ATOM 2162 O O . GLN A 1 266 ? 2.597 5.602 -19.754 1.00 88.00 266 GLN A O 1
ATOM 2167 N N . ARG A 1 267 ? 2.327 7.767 -19.265 1.00 84.00 267 ARG A N 1
ATOM 2168 C CA . ARG A 1 267 ? 1.146 7.546 -18.411 1.00 84.00 267 ARG A CA 1
ATOM 2169 C C . ARG A 1 267 ? -0.038 6.966 -19.179 1.00 84.00 267 ARG A C 1
ATOM 2171 O O . ARG A 1 267 ? -0.703 6.056 -18.682 1.00 84.00 267 ARG A O 1
ATOM 2178 N N . GLN A 1 268 ? -0.322 7.485 -20.372 1.00 83.44 268 GLN A N 1
ATOM 2179 C CA . GLN A 1 268 ? -1.412 6.980 -21.211 1.00 83.44 268 GLN A CA 1
ATOM 2180 C C . GLN A 1 268 ? -1.124 5.554 -21.693 1.00 83.44 268 GLN A C 1
ATOM 2182 O O . GLN A 1 268 ? -1.999 4.689 -21.618 1.00 83.44 268 GLN A O 1
ATOM 2187 N N . GLN A 1 269 ? 0.108 5.288 -22.125 1.00 87.88 269 GLN A N 1
ATOM 2188 C CA . GLN A 1 269 ? 0.556 3.957 -22.528 1.00 87.88 269 GLN A CA 1
ATOM 2189 C C . GLN A 1 269 ? 0.516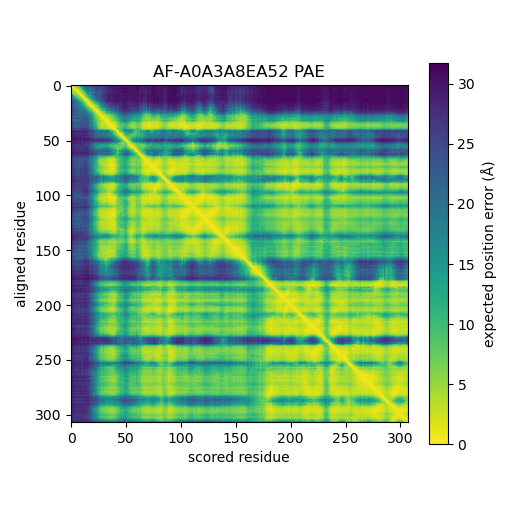 2.971 -21.352 1.00 87.88 269 GLN A C 1
ATOM 2191 O O . GLN A 1 269 ? 0.059 1.841 -21.518 1.00 87.88 269 GLN A O 1
ATOM 2196 N N . TYR A 1 270 ? 0.881 3.388 -20.134 1.00 86.50 270 TYR A N 1
ATOM 2197 C CA . TYR A 1 270 ? 0.793 2.545 -18.935 1.00 86.50 270 TYR A CA 1
ATOM 2198 C C . TYR A 1 270 ? -0.653 2.143 -18.634 1.00 86.50 270 TYR A C 1
ATOM 2200 O O . TYR A 1 270 ? -0.949 0.974 -18.380 1.00 86.50 270 TYR A O 1
ATOM 2208 N N . GLN A 1 271 ? -1.596 3.086 -18.744 1.00 81.06 271 GLN A N 1
ATOM 2209 C CA . GLN A 1 271 ? -3.026 2.798 -18.579 1.00 81.06 271 GLN A CA 1
ATOM 2210 C C . GLN A 1 271 ? -3.540 1.769 -19.598 1.00 81.06 271 GLN A C 1
ATOM 2212 O O . GLN A 1 271 ? -4.412 0.962 -19.254 1.00 81.06 271 GLN A O 1
ATOM 2217 N N . LYS A 1 272 ? -2.976 1.751 -20.814 1.00 85.50 272 LYS A N 1
ATOM 2218 C CA . LYS A 1 272 ? -3.257 0.770 -21.879 1.00 85.50 272 LYS A CA 1
ATOM 2219 C C . LYS A 1 272 ? -2.439 -0.525 -21.768 1.00 85.50 272 LYS A C 1
ATOM 2221 O O . LYS A 1 272 ? -2.861 -1.548 -22.305 1.00 85.50 272 LYS A O 1
ATOM 2226 N N . GLY A 1 273 ? -1.371 -0.530 -20.967 1.00 85.94 273 GLY A N 1
ATOM 2227 C CA . GLY A 1 273 ? -0.429 -1.644 -20.774 1.00 85.94 273 GLY A CA 1
ATOM 2228 C C . GLY A 1 273 ? 0.682 -1.729 -21.801 1.00 85.94 273 GLY A C 1
ATOM 2229 O O . GLY A 1 273 ? 1.355 -2.750 -21.867 1.00 85.94 273 GLY A O 1
ATOM 2230 N N . GLU A 1 274 ? 0.843 -0.685 -22.600 1.00 90.56 274 GLU A N 1
ATOM 2231 C CA . GLU A 1 274 ? 1.865 -0.565 -23.638 1.00 90.56 274 GLU A CA 1
ATOM 2232 C C . GLU A 1 274 ? 3.206 -0.108 -23.038 1.00 90.56 274 GLU A C 1
ATOM 2234 O O . GLU A 1 274 ? 4.264 -0.471 -23.538 1.00 90.56 274 GLU A O 1
ATOM 2239 N N . PHE A 1 275 ? 3.163 0.617 -21.913 1.00 89.62 275 PHE A N 1
ATOM 2240 C CA . PHE A 1 275 ? 4.336 1.025 -21.140 1.00 89.62 275 PHE A CA 1
ATOM 2241 C C . PHE A 1 275 ? 4.38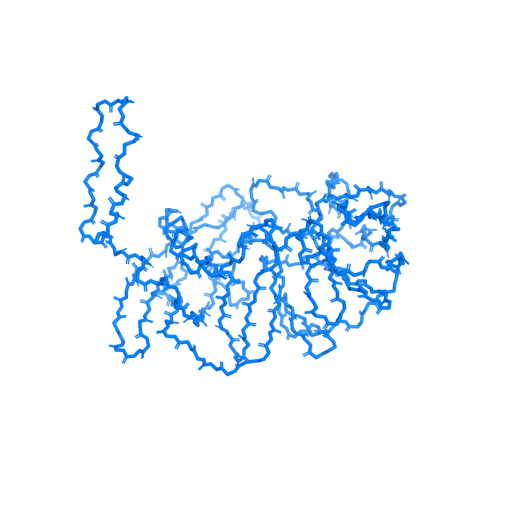2 0.285 -19.802 1.00 89.62 275 PHE A C 1
ATOM 2243 O O . PHE A 1 275 ? 3.379 0.246 -19.084 1.00 89.62 275 PHE A O 1
ATOM 2250 N N . HIS A 1 276 ? 5.523 -0.306 -19.450 1.00 90.06 276 HIS A N 1
ATOM 2251 C CA . HIS A 1 276 ? 5.724 -0.970 -18.161 1.00 90.06 276 HIS A CA 1
ATOM 2252 C C . HIS A 1 276 ? 7.207 -1.120 -17.803 1.00 90.06 276 HIS A C 1
ATOM 2254 O O . HIS A 1 276 ? 8.086 -1.025 -18.656 1.00 90.06 276 HIS A O 1
ATOM 2260 N N . LEU A 1 277 ? 7.476 -1.383 -16.521 1.00 92.31 277 LEU A N 1
ATOM 2261 C CA . LEU A 1 277 ? 8.799 -1.778 -16.048 1.00 92.31 277 LEU A CA 1
ATOM 2262 C C . LEU A 1 277 ? 9.112 -3.207 -16.516 1.00 92.31 277 LEU A C 1
ATOM 2264 O O . LEU A 1 277 ? 8.355 -4.143 -16.216 1.00 92.31 277 LEU A O 1
ATOM 2268 N N . GLU A 1 278 ? 10.223 -3.360 -17.232 1.00 93.75 278 GLU A N 1
ATOM 2269 C CA . GLU A 1 278 ? 10.699 -4.647 -17.748 1.00 93.75 278 GLU A CA 1
ATOM 2270 C C . GLU A 1 278 ? 11.745 -5.265 -16.834 1.00 93.75 278 GLU A C 1
ATOM 2272 O O . GLU A 1 278 ? 11.694 -6.462 -16.554 1.00 93.75 278 GLU A O 1
ATOM 2277 N N . ARG A 1 279 ? 12.691 -4.445 -16.365 1.00 95.00 279 ARG A N 1
ATOM 2278 C CA . ARG A 1 279 ? 13.861 -4.937 -15.645 1.00 95.00 279 ARG A CA 1
ATOM 2279 C C . ARG A 1 279 ? 14.378 -3.939 -14.623 1.00 95.00 279 ARG A C 1
ATOM 2281 O O . ARG A 1 279 ? 14.420 -2.736 -14.879 1.00 95.00 279 ARG A O 1
ATOM 2288 N N . ILE A 1 280 ? 14.855 -4.463 -13.499 1.00 93.38 280 ILE A N 1
ATOM 2289 C CA . ILE A 1 280 ? 15.636 -3.718 -12.508 1.00 93.38 280 ILE A CA 1
ATOM 2290 C C . ILE A 1 280 ? 17.033 -4.319 -12.440 1.00 93.38 280 ILE A C 1
ATOM 2292 O O . ILE A 1 280 ? 17.175 -5.532 -12.310 1.00 93.38 280 ILE A O 1
ATOM 2296 N N . GLN A 1 281 ? 18.061 -3.482 -12.500 1.00 92.75 281 GLN A N 1
ATOM 2297 C CA . GLN A 1 281 ? 19.439 -3.890 -12.260 1.00 92.75 281 GLN A CA 1
ATOM 2298 C C . GLN A 1 281 ? 19.931 -3.272 -10.956 1.00 92.75 281 GLN A C 1
ATOM 2300 O O . GLN A 1 281 ? 20.066 -2.055 -10.853 1.00 92.75 281 GLN A O 1
ATOM 2305 N N . ILE A 1 282 ? 20.210 -4.122 -9.974 1.00 89.56 282 ILE A N 1
ATOM 2306 C CA . ILE A 1 282 ? 20.854 -3.756 -8.715 1.00 89.56 282 ILE A CA 1
ATOM 2307 C C . ILE A 1 282 ? 22.358 -3.903 -8.921 1.00 89.56 282 ILE A C 1
ATOM 2309 O O . ILE A 1 282 ? 22.828 -4.961 -9.347 1.00 89.56 282 ILE A O 1
ATOM 2313 N N . LYS A 1 283 ? 23.114 -2.839 -8.656 1.00 86.69 283 LYS A N 1
ATOM 2314 C CA . LYS A 1 283 ? 24.572 -2.826 -8.809 1.00 86.69 283 LYS A CA 1
ATOM 2315 C C . LYS A 1 283 ? 25.272 -3.075 -7.483 1.00 86.69 283 LYS A C 1
ATOM 2317 O O . LYS A 1 283 ? 24.701 -2.882 -6.412 1.00 86.69 283 LYS A O 1
ATOM 2322 N N . GLU A 1 284 ? 26.537 -3.472 -7.571 1.00 81.38 284 GLU A N 1
ATOM 2323 C CA . GLU A 1 284 ? 27.402 -3.518 -6.399 1.00 81.38 284 GLU A CA 1
ATOM 2324 C C . GLU A 1 284 ? 27.547 -2.114 -5.811 1.00 81.38 284 GLU A C 1
ATOM 2326 O O . GLU A 1 284 ? 27.784 -1.132 -6.521 1.00 81.38 284 GLU A O 1
ATOM 2331 N N . ARG A 1 285 ? 27.405 -2.026 -4.491 1.00 76.31 285 ARG A N 1
ATOM 2332 C CA . ARG A 1 285 ? 27.704 -0.806 -3.746 1.00 76.31 285 ARG A CA 1
ATOM 2333 C C . ARG A 1 285 ? 29.217 -0.610 -3.677 1.00 76.31 285 ARG A C 1
ATOM 2335 O O . ARG A 1 285 ? 29.948 -1.558 -3.408 1.00 76.31 285 ARG A O 1
ATOM 2342 N N . SER A 1 286 ? 29.688 0.627 -3.838 1.00 71.00 286 SER A N 1
ATOM 2343 C CA . SER A 1 286 ? 31.120 0.924 -3.659 1.00 71.00 286 SER A CA 1
ATOM 2344 C C . SER A 1 286 ? 31.534 1.007 -2.180 1.00 71.00 286 SER A C 1
ATOM 2346 O O . SER A 1 286 ? 32.716 0.953 -1.856 1.00 71.00 286 SER A O 1
ATOM 2348 N N . SER A 1 287 ? 30.555 1.116 -1.274 1.00 69.38 287 SER A N 1
ATOM 2349 C CA . SER A 1 287 ? 30.728 1.163 0.180 1.00 69.38 287 SER A CA 1
ATOM 2350 C C . SER A 1 287 ? 29.464 0.660 0.881 1.00 69.38 287 SER A C 1
ATOM 2352 O O . SER A 1 287 ? 28.356 0.897 0.402 1.00 69.38 287 SER A O 1
ATOM 2354 N N . GLU A 1 288 ? 29.603 0.042 2.056 1.00 65.62 288 GLU A N 1
ATOM 2355 C CA . GLU A 1 288 ? 28.466 -0.373 2.894 1.00 65.62 288 GLU A CA 1
ATOM 2356 C C . GLU A 1 288 ? 27.627 0.800 3.415 1.00 65.62 288 GLU A C 1
ATOM 2358 O O . GLU A 1 288 ? 26.462 0.628 3.762 1.00 65.62 288 GLU A O 1
ATOM 2363 N N . THR A 1 289 ? 28.203 2.003 3.433 1.00 62.50 289 THR A N 1
ATOM 2364 C CA . THR A 1 289 ? 27.514 3.234 3.843 1.00 62.50 289 THR A CA 1
ATOM 2365 C C . THR A 1 289 ? 26.725 3.894 2.713 1.00 62.50 289 THR A C 1
ATOM 2367 O O . THR A 1 289 ? 25.951 4.817 2.974 1.00 62.50 289 THR A O 1
ATOM 2370 N N . GLN A 1 290 ? 26.920 3.451 1.467 1.00 68.38 290 GLN A N 1
ATOM 2371 C CA . GLN A 1 290 ? 26.196 3.961 0.308 1.00 68.38 290 GLN A CA 1
ATOM 2372 C C . GLN A 1 290 ? 24.901 3.194 0.075 1.00 68.38 290 GLN A C 1
ATOM 2374 O O . GLN A 1 290 ? 24.758 2.017 0.409 1.00 68.38 290 GLN A O 1
ATOM 2379 N N . CYS A 1 291 ? 23.954 3.898 -0.528 1.00 71.81 291 CYS A N 1
ATOM 2380 C CA . CYS A 1 291 ? 22.692 3.325 -0.939 1.00 71.81 291 CYS A CA 1
ATOM 2381 C C . CYS A 1 291 ? 22.887 2.400 -2.136 1.00 71.81 291 CYS A C 1
ATOM 2383 O O . CYS A 1 291 ? 23.876 2.499 -2.861 1.00 71.81 291 CYS A O 1
ATOM 2385 N N . LEU A 1 292 ? 21.958 1.462 -2.288 1.00 74.88 292 LEU A N 1
ATOM 2386 C CA . LEU A 1 292 ? 21.971 0.479 -3.359 1.00 74.88 292 LEU A CA 1
ATOM 2387 C C . LEU A 1 292 ? 21.762 1.183 -4.704 1.00 74.88 292 LEU A C 1
ATOM 2389 O O . LEU A 1 292 ? 20.651 1.656 -4.934 1.00 74.88 292 LEU A O 1
ATOM 2393 N N . PRO A 1 293 ? 22.769 1.234 -5.596 1.00 84.38 293 PRO A N 1
ATOM 2394 C CA . PRO A 1 293 ? 22.583 1.855 -6.895 1.00 84.38 293 PRO A CA 1
ATOM 2395 C C . PRO A 1 293 ? 21.710 0.941 -7.751 1.00 84.38 293 PRO A C 1
ATOM 2397 O O . PRO A 1 293 ? 22.020 -0.244 -7.936 1.00 84.38 293 PRO A O 1
ATOM 2400 N N . VAL A 1 294 ? 20.625 1.488 -8.288 1.00 88.00 294 VAL A N 1
ATOM 2401 C CA . VAL A 1 294 ? 19.639 0.731 -9.063 1.00 88.00 294 VAL A CA 1
ATOM 2402 C C . VAL A 1 294 ? 19.339 1.402 -10.393 1.00 88.00 294 VAL A C 1
ATOM 2404 O O . VAL A 1 294 ? 19.322 2.625 -10.515 1.00 88.00 294 VAL A O 1
ATOM 2407 N N . GLN A 1 295 ? 19.108 0.590 -11.420 1.00 92.00 295 GLN A N 1
ATOM 2408 C CA . GLN A 1 295 ? 18.691 1.051 -12.741 1.00 92.00 295 GLN A CA 1
ATOM 2409 C C . GLN A 1 295 ? 17.379 0.388 -13.140 1.00 92.00 295 GLN A C 1
ATOM 2411 O O . GLN A 1 295 ? 17.248 -0.835 -13.083 1.00 92.00 295 GLN A O 1
ATOM 2416 N N . PHE A 1 296 ? 16.425 1.206 -13.565 1.00 92.31 296 PHE A N 1
ATOM 2417 C CA . PHE A 1 296 ? 15.106 0.804 -14.032 1.00 92.31 296 PHE A CA 1
ATOM 2418 C C . PHE A 1 296 ? 15.076 0.885 -15.553 1.00 92.31 296 PHE A C 1
ATOM 2420 O O . PHE A 1 296 ? 15.417 1.925 -16.114 1.00 92.31 296 PHE A O 1
ATOM 2427 N N . TYR A 1 297 ? 14.677 -0.201 -16.209 1.00 94.44 297 TYR A N 1
ATOM 2428 C CA . TYR A 1 297 ? 14.535 -0.288 -17.660 1.00 94.44 297 TYR A CA 1
ATOM 2429 C C . TYR A 1 297 ? 13.061 -0.484 -18.013 1.00 94.44 297 TYR A C 1
ATOM 2431 O O . TYR A 1 297 ? 12.415 -1.415 -17.515 1.00 94.44 297 TYR A O 1
ATOM 2439 N N . PHE A 1 298 ? 12.544 0.397 -18.862 1.00 93.50 298 PHE A N 1
ATOM 2440 C CA . PHE A 1 298 ? 11.148 0.412 -19.285 1.00 93.50 298 PHE A CA 1
ATOM 2441 C C . PHE A 1 298 ? 10.987 -0.094 -20.719 1.00 93.50 298 PHE A C 1
ATOM 2443 O O . PHE A 1 298 ? 11.930 -0.073 -21.509 1.00 93.50 298 PHE A O 1
ATOM 2450 N N . SER A 1 299 ? 9.768 -0.509 -21.063 1.00 93.88 299 SER A N 1
ATOM 2451 C CA . SER A 1 299 ? 9.439 -1.123 -22.357 1.00 93.88 299 SER A CA 1
ATOM 2452 C C . SER A 1 299 ? 9.558 -0.201 -23.576 1.00 93.88 299 SER A C 1
ATOM 2454 O O . SER A 1 299 ? 9.521 -0.675 -24.707 1.00 93.88 299 SER A O 1
ATOM 2456 N N . ASP A 1 300 ? 9.712 1.109 -23.376 1.00 92.50 300 ASP A N 1
ATOM 2457 C CA . ASP A 1 300 ? 10.025 2.078 -24.436 1.00 92.50 300 ASP A CA 1
ATOM 2458 C C . ASP A 1 300 ? 11.543 2.243 -24.669 1.00 92.50 300 ASP A C 1
ATOM 2460 O O . ASP A 1 300 ? 11.966 3.069 -25.477 1.00 92.50 300 ASP A O 1
ATOM 2464 N N . GLY A 1 301 ? 12.373 1.469 -23.959 1.00 91.56 301 GLY A N 1
ATOM 2465 C CA . GLY A 1 301 ? 13.834 1.534 -24.008 1.00 91.56 301 GLY A CA 1
ATOM 2466 C C . GLY A 1 301 ? 14.450 2.606 -23.106 1.00 91.56 301 GLY A C 1
ATOM 2467 O O . GLY A 1 301 ? 15.678 2.726 -23.063 1.00 91.56 301 GLY A O 1
ATOM 2468 N N . THR A 1 302 ? 13.643 3.381 -22.372 1.00 91.69 302 THR A N 1
ATOM 2469 C CA . THR A 1 302 ? 14.165 4.376 -21.429 1.00 91.69 302 THR A CA 1
ATOM 2470 C C . THR A 1 302 ? 14.790 3.715 -20.201 1.00 91.69 302 THR A C 1
ATOM 2472 O O . THR A 1 302 ? 14.384 2.638 -19.752 1.00 91.69 302 THR A O 1
ATOM 2475 N N . MET A 1 303 ? 15.809 4.380 -19.649 1.00 91.62 303 MET A N 1
ATOM 2476 C CA . MET A 1 303 ? 16.494 3.969 -18.428 1.00 91.62 303 MET A CA 1
ATOM 2477 C C . MET A 1 303 ? 16.485 5.116 -17.425 1.00 91.62 303 MET A C 1
ATOM 2479 O O . MET A 1 303 ? 16.788 6.256 -17.780 1.00 91.62 303 MET A O 1
ATOM 2483 N N . GLN A 1 304 ? 16.157 4.803 -16.174 1.00 88.69 304 GLN A N 1
ATOM 2484 C CA . GLN A 1 304 ? 16.265 5.734 -15.055 1.00 88.69 304 GLN A CA 1
ATOM 2485 C C . GLN A 1 304 ? 17.141 5.136 -13.956 1.00 88.69 304 GLN A C 1
ATOM 2487 O O . GLN A 1 304 ? 17.120 3.927 -13.725 1.00 88.69 304 GLN A O 1
ATOM 2492 N N . GLN A 1 305 ? 17.911 5.982 -13.275 1.00 84.88 305 GLN A N 1
ATOM 2493 C CA . GLN A 1 305 ? 18.763 5.578 -12.160 1.00 84.88 305 GLN A CA 1
ATOM 2494 C C . GLN A 1 305 ? 18.171 6.064 -10.836 1.00 84.88 305 GLN A C 1
ATOM 2496 O O . GLN A 1 305 ? 17.701 7.197 -10.744 1.00 84.88 305 GLN A O 1
ATOM 2501 N N . GLY A 1 306 ? 18.215 5.203 -9.822 1.00 74.88 306 GLY A N 1
ATOM 2502 C CA . GLY A 1 306 ? 17.921 5.539 -8.435 1.00 74.88 306 GLY A CA 1
ATOM 2503 C C . GLY A 1 306 ? 19.101 5.192 -7.532 1.00 74.88 306 GLY A C 1
ATOM 2504 O O . GLY A 1 306 ? 19.802 4.215 -7.789 1.00 74.88 306 GLY A O 1
ATOM 2505 N N . ASP A 1 307 ? 19.274 5.983 -6.473 1.00 63.38 307 ASP A N 1
ATOM 2506 C CA . ASP A 1 307 ? 20.213 5.734 -5.374 1.00 63.38 307 ASP A CA 1
ATOM 2507 C C . ASP A 1 307 ? 19.472 5.831 -4.024 1.00 63.38 307 ASP A C 1
ATOM 2509 O O . ASP A 1 307 ? 18.693 6.801 -3.813 1.00 63.38 307 ASP A O 1
#